Protein AF-A0A7S1ZLD9-F1 (afdb_monomer_lite)

Structure (mmCIF, N/CA/C/O backbone):
data_AF-A0A7S1ZLD9-F1
#
_entry.id   AF-A0A7S1ZLD9-F1
#
loop_
_atom_site.group_PDB
_atom_site.id
_atom_site.type_symbol
_atom_site.label_atom_id
_atom_site.label_alt_id
_atom_site.label_comp_id
_atom_site.label_asym_id
_atom_site.label_entity_id
_atom_site.label_seq_id
_atom_site.pdbx_PDB_ins_code
_atom_site.Cartn_x
_atom_site.Cartn_y
_atom_site.Cartn_z
_atom_site.occupancy
_atom_site.B_iso_or_equiv
_atom_site.auth_seq_id
_atom_site.auth_comp_id
_atom_site.auth_asym_id
_atom_site.auth_atom_id
_atom_site.pdbx_PDB_model_num
ATOM 1 N N . GLY A 1 1 ? 20.139 3.415 -28.359 1.00 69.44 1 GLY A N 1
ATOM 2 C CA . GLY A 1 1 ? 19.027 4.381 -28.412 1.00 69.44 1 GLY A CA 1
ATOM 3 C C . GLY A 1 1 ? 17.983 3.864 -29.371 1.00 69.44 1 GLY A C 1
ATOM 4 O O . GLY A 1 1 ? 18.320 3.032 -30.201 1.00 69.44 1 GLY A O 1
ATOM 5 N N . ILE A 1 2 ? 16.746 4.320 -29.237 1.00 80.06 2 ILE A N 1
ATOM 6 C CA . ILE A 1 2 ? 15.635 4.000 -30.135 1.00 80.06 2 ILE A CA 1
ATOM 7 C C . ILE A 1 2 ? 15.447 5.205 -31.055 1.00 80.06 2 ILE A C 1
ATOM 9 O O . ILE A 1 2 ? 15.332 6.325 -30.559 1.00 80.06 2 ILE A O 1
ATOM 13 N N . LEU A 1 3 ? 15.456 4.990 -32.370 1.00 84.00 3 LEU A N 1
ATOM 14 C CA . LEU A 1 3 ? 15.095 6.021 -33.337 1.00 84.00 3 LEU A CA 1
ATOM 15 C C . LEU A 1 3 ? 13.601 5.904 -33.635 1.00 84.00 3 LEU A C 1
ATOM 17 O O . LEU A 1 3 ? 13.134 4.854 -34.066 1.00 84.00 3 LEU A O 1
ATOM 21 N N . LEU A 1 4 ? 12.869 6.978 -33.371 1.00 83.81 4 LEU A N 1
ATOM 22 C CA . LEU A 1 4 ? 11.490 7.150 -33.796 1.00 83.81 4 LEU A CA 1
ATOM 23 C C . LEU A 1 4 ? 11.535 7.883 -35.137 1.00 83.81 4 LEU A C 1
ATOM 25 O O . LEU A 1 4 ? 11.648 9.109 -35.164 1.00 83.81 4 LEU A O 1
ATOM 29 N N . GLU A 1 5 ? 11.558 7.118 -36.226 1.00 87.50 5 GLU A N 1
ATOM 30 C CA . GLU A 1 5 ? 11.603 7.646 -37.595 1.00 87.50 5 GLU A CA 1
ATOM 31 C C . GLU A 1 5 ? 10.365 8.509 -37.874 1.00 87.50 5 GLU A C 1
ATOM 33 O O . GLU A 1 5 ? 9.268 8.185 -37.419 1.00 87.50 5 GLU A O 1
ATOM 38 N N . ASP A 1 6 ? 10.567 9.640 -38.553 1.00 87.81 6 ASP A N 1
ATOM 39 C CA . ASP A 1 6 ? 9.545 10.642 -38.902 1.00 87.81 6 ASP A CA 1
ATOM 40 C C . ASP A 1 6 ? 8.800 11.301 -37.722 1.00 87.81 6 ASP A C 1
ATOM 42 O O . ASP A 1 6 ? 7.950 12.165 -37.937 1.00 87.81 6 ASP A O 1
ATOM 46 N N . ALA A 1 7 ? 9.139 10.959 -36.474 1.00 82.62 7 ALA A N 1
ATOM 47 C CA . ALA A 1 7 ? 8.515 11.555 -35.298 1.00 82.62 7 ALA A CA 1
ATOM 48 C C . ALA A 1 7 ? 8.878 13.042 -35.163 1.00 82.62 7 ALA A C 1
ATOM 50 O O . ALA A 1 7 ? 10.057 13.418 -35.183 1.00 82.62 7 ALA A O 1
ATOM 51 N N . ILE A 1 8 ? 7.869 13.885 -34.954 1.00 82.88 8 ILE A N 1
ATOM 52 C CA . ILE A 1 8 ? 8.026 15.316 -34.685 1.00 82.88 8 ILE A CA 1
ATOM 53 C C . ILE A 1 8 ? 7.937 15.604 -33.179 1.00 82.88 8 ILE A C 1
ATOM 55 O O . ILE A 1 8 ? 7.359 14.819 -32.426 1.00 82.88 8 ILE A O 1
ATOM 59 N N . PRO A 1 9 ? 8.495 16.729 -32.689 1.00 75.25 9 PRO A N 1
ATOM 60 C CA . PRO A 1 9 ? 8.455 17.060 -31.262 1.00 75.25 9 PRO A CA 1
ATOM 61 C C . PRO A 1 9 ? 7.042 17.059 -30.658 1.00 75.25 9 PRO A C 1
ATOM 63 O O . PRO A 1 9 ? 6.876 16.665 -29.503 1.00 75.25 9 PRO A O 1
ATOM 66 N N . ASP A 1 10 ? 6.033 17.430 -31.449 1.00 78.94 10 ASP A N 1
ATOM 67 C CA . ASP A 1 10 ? 4.627 17.437 -31.035 1.00 78.94 10 ASP A CA 1
ATOM 68 C C . ASP A 1 10 ? 4.058 16.026 -30.805 1.00 78.94 10 ASP A C 1
ATOM 70 O O . ASP A 1 10 ? 3.201 15.863 -29.936 1.00 78.94 10 ASP A O 1
ATOM 74 N N . ASP A 1 11 ? 4.576 14.992 -31.481 1.00 74.25 11 ASP A N 1
ATOM 75 C CA . ASP A 1 11 ? 4.131 13.596 -31.307 1.00 74.25 11 ASP A CA 1
ATOM 76 C C . ASP A 1 11 ? 4.446 13.062 -29.907 1.00 74.25 11 ASP A C 1
ATOM 78 O O . ASP A 1 11 ? 3.778 12.163 -29.395 1.00 74.25 11 ASP A O 1
ATOM 82 N N . ILE A 1 12 ? 5.466 13.633 -29.262 1.00 67.88 12 ILE A N 1
ATOM 83 C CA . ILE A 1 12 ? 5.859 13.286 -27.895 1.00 67.88 12 ILE A CA 1
ATOM 84 C C . ILE A 1 12 ? 5.197 14.228 -26.877 1.00 67.88 12 ILE A C 1
ATOM 86 O O . ILE A 1 12 ? 5.364 14.043 -25.674 1.00 67.88 12 ILE A O 1
ATOM 90 N N . GLY A 1 13 ? 4.424 15.227 -27.312 1.00 64.94 13 GLY A N 1
ATOM 91 C CA . GLY A 1 13 ? 3.723 16.189 -26.456 1.00 64.94 13 GLY A CA 1
ATOM 92 C C . GLY A 1 13 ? 4.615 16.878 -25.410 1.00 64.94 13 GLY A C 1
ATOM 93 O O . GLY A 1 13 ? 5.820 17.058 -25.581 1.00 64.94 13 GLY A O 1
ATOM 94 N N . SER A 1 14 ? 4.045 17.208 -24.244 1.00 54.78 14 SER A N 1
ATOM 95 C CA . SER A 1 14 ? 4.803 17.736 -23.091 1.00 54.78 14 SER A CA 1
ATOM 96 C C . SER A 1 14 ? 5.729 16.697 -22.435 1.00 54.78 14 SER A C 1
ATOM 98 O O . SER A 1 14 ? 6.363 16.976 -21.418 1.00 54.78 14 SER A O 1
ATOM 100 N N . THR A 1 15 ? 5.813 15.483 -22.986 1.00 52.41 15 THR A N 1
ATOM 101 C CA . THR A 1 15 ? 6.630 14.369 -22.481 1.00 52.41 15 THR A CA 1
ATOM 102 C C . THR A 1 15 ? 8.108 14.493 -22.857 1.00 52.41 15 THR A C 1
ATOM 104 O O . THR A 1 15 ? 8.896 13.596 -22.562 1.00 52.41 15 THR A O 1
ATOM 107 N N . LEU A 1 16 ? 8.534 15.660 -23.360 1.00 50.25 16 LEU A N 1
ATOM 108 C CA . LEU A 1 16 ? 9.936 16.090 -23.502 1.00 50.25 16 LEU A CA 1
ATOM 109 C C . LEU A 1 16 ? 10.732 16.121 -22.170 1.00 50.25 16 LEU A C 1
ATOM 111 O O . LEU A 1 16 ? 11.873 16.572 -22.108 1.00 50.25 16 LEU A O 1
ATOM 115 N N . HIS A 1 17 ? 10.149 15.612 -21.084 1.00 51.66 17 HIS A N 1
ATOM 116 C CA . HIS A 1 17 ? 10.834 15.203 -19.860 1.00 51.66 17 HIS A CA 1
ATOM 117 C C . HIS A 1 17 ? 11.486 13.813 -19.944 1.00 51.66 17 HIS A C 1
ATOM 119 O O . HIS A 1 17 ? 12.176 13.413 -19.001 1.00 51.66 17 HIS A O 1
ATOM 125 N N . LEU A 1 18 ? 11.307 13.081 -21.047 1.00 55.88 18 LEU A N 1
ATOM 126 C CA . LEU A 1 18 ? 12.083 11.892 -21.386 1.00 55.88 18 LEU A CA 1
ATOM 127 C C . LEU A 1 18 ? 13.549 12.305 -21.611 1.00 55.88 18 LEU A C 1
ATOM 129 O O . LEU A 1 18 ? 13.992 12.555 -22.730 1.00 55.88 18 LEU A O 1
ATOM 133 N N . ARG A 1 19 ? 14.301 12.430 -20.510 1.00 61.34 19 ARG A N 1
ATOM 134 C CA . ARG A 1 19 ? 15.723 12.803 -20.492 1.00 61.34 19 ARG A CA 1
ATOM 135 C C . ARG A 1 19 ? 16.492 11.926 -21.483 1.00 61.34 19 ARG A C 1
ATOM 137 O O . ARG A 1 19 ? 16.648 10.730 -21.252 1.00 61.34 19 ARG A O 1
ATOM 144 N N . GLY A 1 20 ? 16.942 12.534 -22.579 1.00 65.94 20 GLY A N 1
ATOM 145 C CA . GLY A 1 20 ? 17.669 11.876 -23.663 1.00 65.94 20 GLY A CA 1
ATOM 146 C C . GLY A 1 20 ? 16.928 11.669 -24.978 1.00 65.94 20 GLY A C 1
ATOM 147 O O . GLY A 1 20 ? 17.460 10.965 -25.829 1.00 65.94 20 GLY A O 1
ATOM 148 N N . ALA A 1 21 ? 15.762 12.289 -25.177 1.00 78.88 21 ALA A N 1
ATOM 149 C CA . ALA A 1 21 ? 15.210 12.519 -26.512 1.00 78.88 21 ALA A CA 1
ATOM 150 C C . ALA A 1 21 ? 15.946 13.676 -27.210 1.00 78.88 21 ALA A C 1
ATOM 152 O O . ALA A 1 21 ? 16.010 14.780 -26.670 1.00 78.88 21 ALA A O 1
ATOM 153 N N . THR A 1 22 ? 16.458 13.430 -28.414 1.00 82.50 22 THR A N 1
ATOM 154 C CA . THR A 1 22 ? 17.069 14.439 -29.284 1.00 82.50 22 THR A CA 1
ATOM 155 C C . THR A 1 22 ? 16.355 14.419 -30.627 1.00 82.50 22 THR A C 1
ATOM 157 O O . THR A 1 22 ? 16.331 13.390 -31.301 1.00 82.50 22 THR A O 1
ATOM 160 N N . TYR A 1 23 ? 15.781 15.554 -31.022 1.00 85.50 23 TYR A N 1
ATOM 161 C CA . TYR A 1 23 ? 15.224 15.716 -32.361 1.00 85.50 23 TYR A CA 1
ATOM 162 C C . TYR A 1 23 ? 16.353 15.839 -33.389 1.00 85.50 23 TYR A C 1
ATOM 164 O O . TYR A 1 23 ? 17.288 16.618 -33.197 1.00 85.50 23 TYR A O 1
ATOM 172 N N . ILE A 1 24 ? 16.262 15.055 -34.460 1.00 86.06 24 ILE A N 1
ATOM 173 C CA . ILE A 1 24 ? 17.172 15.067 -35.601 1.00 86.06 24 ILE A CA 1
ATOM 174 C C . ILE A 1 24 ? 16.351 15.488 -36.818 1.00 86.06 24 ILE A C 1
ATOM 176 O O . ILE A 1 24 ? 15.460 14.768 -37.272 1.00 86.06 24 ILE A O 1
ATOM 180 N N . GLU A 1 25 ? 16.652 16.676 -37.333 1.00 85.38 25 GLU A N 1
ATOM 181 C CA . GLU A 1 25 ? 15.931 17.276 -38.453 1.00 85.38 25 GLU A CA 1
ATOM 182 C C . GLU A 1 25 ? 15.919 16.341 -39.675 1.00 85.38 25 GLU A C 1
ATOM 184 O O . GLU A 1 25 ? 16.958 15.807 -40.065 1.00 85.38 25 GLU A O 1
ATOM 189 N N . ASN A 1 26 ? 14.738 16.147 -40.271 1.00 84.75 26 ASN A N 1
ATOM 190 C CA . ASN A 1 26 ? 14.490 15.265 -41.423 1.00 84.75 26 ASN A CA 1
ATOM 191 C C . ASN A 1 26 ? 14.760 13.763 -41.193 1.00 84.75 26 ASN A C 1
ATOM 193 O O . ASN A 1 26 ? 14.847 13.013 -42.162 1.00 84.75 26 ASN A O 1
ATOM 197 N N . VAL A 1 27 ? 14.904 13.322 -39.938 1.00 88.56 27 VAL A N 1
ATOM 198 C CA . VAL A 1 27 ? 15.081 11.900 -39.585 1.00 88.56 27 VAL A CA 1
ATOM 199 C C . VAL A 1 27 ? 14.054 11.453 -38.544 1.00 88.56 27 VAL A C 1
ATOM 201 O O . VAL A 1 27 ? 13.506 10.361 -38.654 1.00 88.56 27 VAL A O 1
ATOM 204 N N . GLY A 1 28 ? 13.786 12.281 -37.532 1.00 87.44 28 GLY A N 1
ATOM 205 C CA . GLY A 1 28 ? 12.841 11.974 -36.459 1.00 87.44 28 GLY A CA 1
ATOM 206 C C . GLY A 1 28 ? 13.450 12.215 -35.081 1.00 87.44 28 GLY A C 1
ATOM 207 O O . GLY A 1 28 ? 14.283 13.107 -34.903 1.00 87.44 28 GLY A O 1
ATOM 208 N N . ILE A 1 29 ? 13.064 11.425 -34.079 1.00 84.12 29 ILE A N 1
ATOM 209 C CA . ILE A 1 29 ? 13.535 11.612 -32.698 1.00 84.12 29 ILE A CA 1
ATOM 210 C C . ILE A 1 29 ? 14.372 10.424 -32.247 1.00 84.12 29 ILE A C 1
ATOM 212 O O . ILE A 1 29 ? 13.887 9.304 -32.109 1.00 84.12 29 ILE A O 1
ATOM 216 N N . LEU A 1 30 ? 15.646 10.683 -31.952 1.00 83.44 30 LEU A N 1
ATOM 217 C CA . LEU A 1 30 ? 16.521 9.710 -31.318 1.00 83.44 30 LEU A CA 1
ATOM 218 C C . LEU A 1 30 ? 16.342 9.785 -29.807 1.00 83.44 30 LEU A C 1
ATOM 220 O O . LEU A 1 30 ? 16.779 10.732 -29.155 1.00 83.44 30 LEU A O 1
ATOM 224 N N . TYR A 1 31 ? 15.762 8.745 -29.230 1.00 82.50 31 TYR A N 1
ATOM 225 C CA . TYR A 1 31 ? 15.680 8.588 -27.793 1.00 82.50 31 TYR A CA 1
ATOM 226 C C . TYR A 1 31 ? 16.812 7.697 -27.272 1.00 82.50 31 TYR A C 1
ATOM 228 O O . TYR A 1 31 ? 16.842 6.481 -27.471 1.00 82.50 31 TYR A O 1
ATOM 236 N N . SER A 1 32 ? 17.783 8.300 -26.591 1.00 79.88 32 SER A N 1
ATOM 237 C CA . SER A 1 32 ? 18.921 7.592 -26.006 1.00 79.88 32 SER A CA 1
ATOM 238 C C . SER A 1 32 ? 19.336 8.175 -24.646 1.00 79.88 32 SER A C 1
ATOM 240 O O . SER A 1 32 ? 20.291 8.948 -24.548 1.00 79.88 32 SER A O 1
ATOM 242 N N . PRO A 1 33 ? 18.660 7.774 -23.557 1.00 68.31 33 PRO A N 1
ATOM 243 C CA . PRO A 1 33 ? 18.993 8.177 -22.189 1.00 68.31 33 PRO A CA 1
ATOM 244 C C . PRO A 1 33 ? 20.416 7.842 -21.785 1.00 68.31 33 PRO A C 1
ATOM 246 O O . PRO A 1 33 ? 21.058 8.654 -21.129 1.00 68.31 33 PRO A O 1
ATOM 249 N N . ALA A 1 34 ? 20.923 6.680 -22.206 1.00 64.88 34 ALA A N 1
ATOM 250 C CA . ALA A 1 34 ? 22.306 6.293 -21.960 1.00 64.88 34 ALA A CA 1
ATOM 251 C C . ALA A 1 34 ? 23.268 7.348 -22.531 1.00 64.88 34 ALA A C 1
ATOM 253 O O . ALA A 1 34 ? 24.072 7.901 -21.791 1.00 64.88 34 ALA A O 1
ATOM 254 N N . LEU A 1 35 ? 23.104 7.737 -23.804 1.00 67.88 35 LEU A N 1
ATOM 255 C CA . LEU A 1 35 ? 23.927 8.789 -24.414 1.00 67.88 35 LEU A CA 1
ATOM 256 C C . LEU A 1 35 ? 23.751 10.140 -23.715 1.00 67.88 35 LEU A C 1
ATOM 258 O O . LEU A 1 35 ? 24.736 10.830 -23.477 1.00 67.88 35 LEU A O 1
ATOM 262 N N . HIS A 1 36 ? 22.527 10.506 -23.341 1.00 69.50 36 HIS A N 1
ATOM 263 C CA . HIS A 1 36 ? 22.249 11.766 -22.651 1.00 69.50 36 HIS A CA 1
ATOM 264 C C . HIS A 1 36 ? 22.931 11.862 -21.283 1.00 69.50 36 HIS A C 1
ATOM 266 O O . HIS A 1 36 ? 23.576 12.866 -20.976 1.00 69.50 36 HIS A O 1
ATOM 272 N N . PHE A 1 37 ? 22.837 10.812 -20.466 1.00 61.41 37 PHE A N 1
ATOM 273 C CA . PHE A 1 37 ? 23.492 10.778 -19.161 1.00 61.41 37 PHE A CA 1
ATOM 274 C C . PHE A 1 37 ? 25.018 10.639 -19.282 1.00 61.41 37 PHE A C 1
ATOM 276 O O . PHE A 1 37 ? 25.741 11.229 -18.475 1.00 61.41 37 PHE A O 1
ATOM 283 N N . THR A 1 38 ? 25.525 9.946 -20.307 1.00 64.31 38 THR A N 1
ATOM 284 C CA . THR A 1 38 ? 26.967 9.851 -20.592 1.00 64.31 38 THR A CA 1
ATOM 285 C C . THR A 1 38 ? 27.547 11.180 -21.091 1.00 64.31 38 THR A C 1
ATOM 287 O O . THR A 1 38 ? 28.605 11.599 -20.623 1.00 64.31 38 THR A O 1
ATOM 290 N N . GLN A 1 39 ? 26.846 11.913 -21.959 1.00 66.38 39 GLN A N 1
ATOM 291 C CA . GLN A 1 39 ? 27.273 13.238 -22.431 1.00 66.38 39 GLN A CA 1
ATOM 292 C C . GLN A 1 39 ? 27.231 14.292 -21.316 1.00 66.38 39 GLN A C 1
ATOM 294 O O . GLN A 1 39 ? 28.171 15.077 -21.185 1.00 66.38 39 GLN A O 1
ATOM 299 N N . GLN A 1 40 ? 26.209 14.275 -20.450 1.00 59.50 40 GLN A N 1
ATOM 300 C CA . GLN A 1 40 ? 26.189 15.126 -19.253 1.00 59.50 40 GLN A CA 1
ATOM 301 C C . GLN A 1 40 ? 27.341 14.803 -18.292 1.00 59.50 40 GLN A C 1
ATOM 303 O O . GLN A 1 40 ? 27.921 15.718 -17.709 1.00 59.50 40 GLN A O 1
ATOM 308 N N . ARG A 1 41 ? 27.720 13.523 -18.142 1.00 53.19 41 ARG A N 1
ATOM 309 C CA . ARG A 1 41 ? 28.928 13.131 -17.393 1.00 53.19 41 ARG A CA 1
ATOM 310 C C . ARG A 1 41 ? 30.191 13.738 -18.004 1.00 53.19 41 ARG A C 1
ATOM 312 O O . ARG A 1 41 ? 31.003 14.286 -17.266 1.00 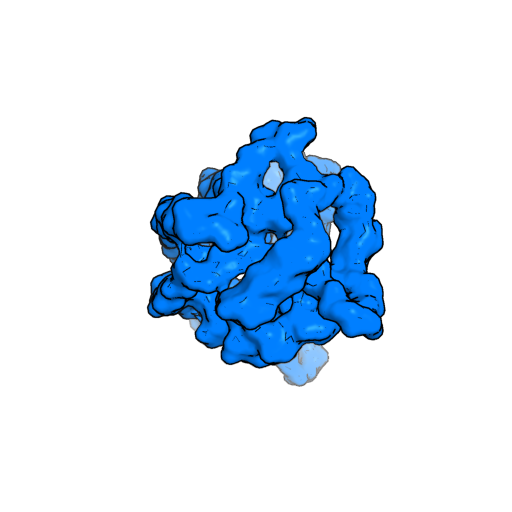53.19 41 ARG A O 1
ATOM 319 N N . GLN A 1 42 ? 30.353 13.676 -19.325 1.00 56.69 42 GLN A N 1
ATOM 320 C CA . GLN A 1 42 ? 31.527 14.230 -20.009 1.00 56.69 42 GLN A CA 1
ATOM 321 C C . GLN A 1 42 ? 31.602 15.761 -19.898 1.00 56.69 42 GLN A C 1
ATOM 323 O O . GLN A 1 42 ? 32.679 16.295 -19.641 1.00 56.69 42 GLN A O 1
ATOM 328 N N . GLN A 1 43 ? 30.471 16.468 -20.001 1.00 56.75 43 GLN A N 1
ATOM 329 C CA . GLN A 1 43 ? 30.418 17.922 -19.800 1.00 56.75 43 GLN A CA 1
ATOM 330 C C . GLN A 1 43 ? 30.703 18.323 -18.343 1.00 56.75 43 GLN A C 1
ATOM 332 O O . GLN A 1 43 ? 31.453 19.268 -18.108 1.00 56.75 43 GLN A O 1
ATOM 337 N N . ASN A 1 44 ? 30.186 17.573 -17.364 1.00 49.81 44 ASN A N 1
ATOM 338 C CA . ASN A 1 44 ? 30.438 17.837 -15.943 1.00 49.81 44 ASN A CA 1
ATOM 339 C C . ASN A 1 44 ? 31.862 17.461 -15.496 1.00 49.81 44 ASN A C 1
ATOM 341 O O . ASN A 1 44 ? 32.364 18.037 -14.532 1.00 49.81 44 ASN A O 1
ATOM 345 N N . ASN A 1 45 ? 32.552 16.560 -16.204 1.00 48.09 45 ASN A N 1
ATOM 346 C CA . ASN A 1 45 ? 33.934 16.172 -15.898 1.00 48.09 45 ASN A CA 1
ATOM 347 C C . ASN A 1 45 ? 34.965 17.292 -16.147 1.00 48.09 45 ASN A C 1
ATOM 349 O O . ASN A 1 45 ? 36.045 17.247 -15.559 1.00 48.09 45 ASN A O 1
ATOM 353 N N . ASN A 1 46 ? 34.635 18.327 -16.932 1.00 50.97 46 ASN A N 1
ATOM 354 C CA . ASN A 1 46 ? 35.489 19.514 -17.096 1.00 50.97 46 ASN A CA 1
ATOM 355 C C . ASN A 1 46 ? 35.425 20.490 -15.902 1.00 50.97 46 ASN A C 1
ATOM 357 O O . ASN A 1 46 ? 36.241 21.407 -15.806 1.00 50.97 46 ASN A O 1
ATOM 361 N N . THR A 1 47 ? 34.525 20.260 -14.942 1.00 44.88 47 THR A N 1
ATOM 362 C CA . THR A 1 47 ? 34.407 21.011 -13.683 1.00 44.88 47 THR A CA 1
ATOM 363 C C . THR A 1 47 ? 34.433 20.041 -12.500 1.00 44.88 47 THR A C 1
ATOM 365 O O . THR A 1 47 ? 33.400 19.657 -11.977 1.00 44.88 47 THR A O 1
ATOM 368 N N . ARG A 1 48 ? 35.647 19.616 -12.118 1.00 39.72 48 ARG A N 1
ATOM 369 C CA . ARG A 1 48 ? 36.051 18.935 -10.863 1.00 39.72 48 ARG A CA 1
ATOM 370 C C . ARG A 1 48 ? 34.981 18.140 -10.078 1.00 39.72 48 ARG A C 1
ATOM 372 O O . ARG A 1 48 ? 34.150 18.703 -9.377 1.00 39.72 48 ARG A O 1
ATOM 379 N N . THR A 1 49 ? 35.216 16.822 -10.014 1.00 45.03 49 THR A N 1
ATOM 380 C CA . THR A 1 49 ? 34.983 15.924 -8.859 1.00 45.03 49 THR A CA 1
ATOM 381 C C . THR A 1 49 ? 33.638 16.056 -8.137 1.00 45.03 49 THR A C 1
ATOM 383 O O . THR A 1 49 ? 33.554 16.755 -7.133 1.00 45.03 49 THR A O 1
ATOM 386 N N . THR A 1 50 ? 32.620 15.304 -8.572 1.00 39.34 50 THR A N 1
ATOM 387 C CA . THR A 1 50 ? 31.719 14.494 -7.714 1.00 39.34 50 THR A CA 1
ATOM 388 C C . THR A 1 50 ? 30.594 13.835 -8.532 1.00 39.34 50 THR A C 1
ATOM 390 O O . THR A 1 50 ? 29.977 14.449 -9.392 1.00 39.34 50 THR A O 1
ATOM 393 N N . SER A 1 51 ? 30.262 12.590 -8.170 1.00 41.81 51 SER A N 1
ATOM 394 C CA . SER A 1 51 ? 28.963 11.938 -8.405 1.00 41.81 51 SER A CA 1
ATOM 395 C C . SER A 1 51 ? 28.648 11.400 -9.821 1.00 41.81 51 SER A C 1
ATOM 397 O O . SER A 1 51 ? 27.683 11.791 -10.481 1.00 41.81 51 SER A O 1
ATOM 399 N N . THR A 1 52 ? 29.290 10.286 -10.175 1.00 42.12 52 THR A N 1
ATOM 400 C CA . THR A 1 52 ? 28.662 9.219 -10.986 1.00 42.12 52 THR A CA 1
ATOM 401 C C . THR A 1 52 ? 27.446 8.566 -10.291 1.00 42.12 52 THR A C 1
ATOM 403 O O . THR A 1 52 ? 26.722 7.805 -10.933 1.00 42.12 52 THR A O 1
ATOM 406 N N . ASN A 1 53 ? 27.190 8.917 -9.021 1.00 45.97 53 ASN A N 1
ATOM 407 C CA . ASN A 1 53 ? 26.150 8.377 -8.139 1.00 45.97 53 ASN A CA 1
ATOM 408 C C . ASN A 1 53 ? 24.751 9.006 -8.286 1.00 45.97 53 ASN A C 1
ATOM 410 O O . ASN A 1 53 ? 23.809 8.460 -7.729 1.00 45.97 53 ASN A O 1
ATOM 414 N N . SER A 1 54 ? 24.555 10.113 -9.014 1.00 59.59 54 SER A N 1
ATOM 415 C CA . SER A 1 54 ? 23.254 10.817 -9.008 1.00 59.59 54 SER A CA 1
ATOM 416 C C . SER A 1 54 ? 22.224 10.237 -9.992 1.00 59.59 54 SER A C 1
ATOM 418 O O . SER A 1 54 ? 21.097 9.945 -9.593 1.00 59.59 54 SER A O 1
ATOM 420 N N . ALA A 1 55 ? 22.585 9.988 -11.257 1.00 61.94 55 ALA A N 1
ATOM 421 C CA . ALA A 1 55 ? 21.605 9.609 -12.288 1.00 61.94 55 ALA A CA 1
ATOM 422 C C . ALA A 1 55 ? 21.069 8.169 -12.144 1.00 61.94 55 ALA A C 1
ATOM 424 O O . ALA A 1 55 ? 19.876 7.929 -12.334 1.00 61.94 55 ALA A O 1
ATOM 425 N N . SER A 1 56 ? 21.925 7.216 -11.755 1.00 75.25 56 SER A N 1
ATOM 426 C CA . SER A 1 56 ? 21.537 5.812 -11.555 1.00 75.25 56 SER A CA 1
ATOM 427 C C . SER A 1 56 ? 20.921 5.533 -10.183 1.00 75.25 56 SER A C 1
ATOM 429 O O . SER A 1 56 ? 20.277 4.497 -10.021 1.00 75.25 56 SER A O 1
ATOM 431 N N . SER A 1 57 ? 21.059 6.453 -9.216 1.00 82.06 57 SER A N 1
ATOM 432 C CA . SER A 1 57 ? 20.574 6.267 -7.838 1.00 82.06 57 SER A CA 1
ATOM 433 C C . SER A 1 57 ? 19.107 5.857 -7.786 1.00 82.06 57 SER A C 1
ATOM 435 O O . SER A 1 57 ? 18.768 4.883 -7.125 1.00 82.06 57 SER A O 1
ATOM 437 N N . SER A 1 58 ? 18.242 6.547 -8.535 1.00 86.56 58 SER A N 1
ATOM 438 C CA . SER A 1 58 ? 16.806 6.254 -8.543 1.00 86.56 58 SER A CA 1
ATOM 439 C C . SER A 1 58 ? 16.476 4.890 -9.155 1.00 86.56 58 SER A C 1
ATOM 441 O O . SER A 1 58 ? 15.528 4.247 -8.716 1.00 86.56 58 SER A O 1
ATOM 443 N N . TYR A 1 59 ? 17.262 4.422 -10.129 1.00 91.69 59 TYR A N 1
ATOM 444 C CA . TYR A 1 59 ? 17.051 3.111 -10.741 1.00 91.69 59 TYR A CA 1
ATOM 445 C C . TYR A 1 59 ? 17.549 1.988 -9.834 1.00 91.69 59 TYR A C 1
ATOM 447 O O . TYR A 1 59 ? 16.823 1.029 -9.603 1.00 91.69 59 TYR A O 1
ATOM 455 N N . ARG A 1 60 ? 18.736 2.157 -9.236 1.00 92.69 60 ARG A N 1
ATOM 456 C CA . ARG A 1 60 ? 19.254 1.244 -8.207 1.00 92.69 60 ARG A CA 1
ATOM 457 C C . ARG A 1 60 ? 18.330 1.181 -6.995 1.00 92.69 60 ARG A C 1
ATOM 459 O O . ARG A 1 60 ? 18.118 0.108 -6.456 1.00 92.69 60 ARG A O 1
ATOM 466 N N . TRP A 1 61 ? 17.736 2.307 -6.600 1.00 92.81 61 TRP A N 1
ATOM 467 C CA . TRP A 1 61 ? 16.750 2.346 -5.524 1.00 92.81 61 TRP A CA 1
ATOM 468 C C . TRP A 1 61 ? 15.565 1.427 -5.815 1.00 92.81 61 TRP A C 1
ATOM 470 O O . TRP A 1 61 ? 15.251 0.563 -5.006 1.00 92.81 61 TRP A O 1
ATOM 480 N N . TYR A 1 62 ? 14.922 1.586 -6.975 1.00 95.62 62 TYR A N 1
ATOM 481 C CA . TYR A 1 62 ? 13.775 0.751 -7.328 1.00 95.62 62 TYR A CA 1
ATOM 482 C C . TYR A 1 62 ? 14.155 -0.715 -7.541 1.00 95.62 62 TYR A C 1
ATOM 484 O O . TYR A 1 62 ? 13.408 -1.584 -7.109 1.00 95.62 62 TYR A O 1
ATOM 492 N N . GLN A 1 63 ? 15.329 -0.993 -8.109 1.00 96.81 63 GLN A N 1
ATOM 493 C CA . GLN A 1 63 ? 15.865 -2.350 -8.216 1.00 96.81 63 GLN A CA 1
ATOM 494 C C . GLN A 1 63 ? 16.028 -3.007 -6.832 1.00 96.81 63 GLN A C 1
ATOM 496 O O . GLN A 1 63 ? 15.505 -4.100 -6.608 1.00 96.81 63 GLN A O 1
ATOM 501 N N . SER A 1 64 ? 16.637 -2.310 -5.867 1.00 97.12 64 SER A N 1
ATOM 502 C CA . SER A 1 64 ? 16.756 -2.785 -4.482 1.00 97.12 64 SER A CA 1
ATOM 503 C C . SER A 1 64 ? 15.398 -2.970 -3.802 1.00 97.12 64 SER A C 1
ATOM 505 O O . SER A 1 64 ? 15.188 -3.975 -3.130 1.00 97.12 64 SER A O 1
ATOM 507 N N . ILE A 1 65 ? 14.459 -2.038 -3.996 1.00 97.06 65 ILE A N 1
ATOM 508 C CA . ILE A 1 65 ? 13.093 -2.147 -3.463 1.00 97.06 65 ILE A CA 1
ATOM 509 C C . ILE A 1 65 ? 12.397 -3.398 -4.009 1.00 97.06 65 ILE A C 1
ATOM 511 O O . ILE A 1 65 ? 11.860 -4.185 -3.236 1.00 97.06 65 ILE A O 1
ATOM 515 N N . LEU A 1 66 ? 12.437 -3.627 -5.325 1.00 98.25 66 LEU A N 1
ATOM 516 C CA . LEU A 1 66 ? 11.831 -4.806 -5.950 1.00 98.25 66 LEU A CA 1
ATOM 517 C C . LEU A 1 66 ? 12.442 -6.102 -5.401 1.00 98.25 66 LEU A C 1
ATOM 519 O O . LEU A 1 66 ? 11.701 -7.003 -5.003 1.00 98.25 66 LEU A O 1
ATOM 523 N N . SER A 1 67 ? 13.775 -6.169 -5.342 1.00 98.25 67 SER A N 1
ATOM 524 C CA . SER A 1 67 ? 14.520 -7.330 -4.843 1.00 98.25 67 SER A CA 1
ATOM 525 C C . SER A 1 67 ? 14.186 -7.645 -3.381 1.00 98.25 67 SER A C 1
ATOM 527 O O . SER A 1 67 ? 13.778 -8.766 -3.061 1.00 98.25 67 SER A O 1
ATOM 529 N N . ASN A 1 68 ? 14.255 -6.646 -2.498 1.00 97.94 68 ASN A N 1
ATOM 530 C CA . ASN A 1 68 ? 13.963 -6.821 -1.075 1.00 97.94 68 ASN A CA 1
ATOM 531 C C . ASN A 1 68 ? 12.492 -7.194 -0.843 1.00 97.94 68 ASN A C 1
ATOM 533 O O . ASN A 1 68 ? 12.195 -8.113 -0.076 1.00 97.94 68 ASN A O 1
ATOM 537 N N . THR A 1 69 ? 11.563 -6.552 -1.557 1.00 98.00 69 THR A N 1
ATOM 538 C CA . THR A 1 69 ? 10.129 -6.834 -1.430 1.00 98.00 69 THR A CA 1
ATOM 539 C C . THR A 1 69 ? 9.789 -8.266 -1.865 1.00 98.00 69 THR A C 1
ATOM 541 O O . THR A 1 69 ? 8.986 -8.911 -1.190 1.00 98.00 69 THR A O 1
ATOM 544 N N . ILE A 1 70 ? 10.424 -8.823 -2.907 1.00 97.94 70 ILE A N 1
ATOM 545 C CA . ILE A 1 70 ? 10.255 -10.243 -3.302 1.00 97.94 70 ILE A CA 1
ATOM 546 C C . ILE A 1 70 ? 10.618 -11.187 -2.139 1.00 97.94 70 ILE A C 1
ATOM 548 O O . ILE A 1 70 ? 9.870 -12.119 -1.813 1.00 97.94 70 ILE A O 1
ATOM 552 N N . GLN A 1 71 ? 11.741 -10.914 -1.468 1.00 97.31 71 GLN A N 1
ATOM 553 C CA . GLN A 1 71 ? 12.265 -11.748 -0.377 1.00 97.31 71 GLN A CA 1
ATOM 554 C C . GLN A 1 71 ? 11.570 -11.515 0.973 1.00 97.31 71 GLN A C 1
ATOM 556 O O . GLN A 1 71 ? 11.727 -12.308 1.901 1.00 97.31 71 GLN A O 1
ATOM 561 N N . SER A 1 72 ? 10.775 -10.453 1.092 1.00 97.50 72 SER A N 1
ATOM 562 C CA . SER A 1 72 ? 10.081 -10.103 2.331 1.00 97.50 72 SER A CA 1
ATOM 563 C C . SER A 1 72 ? 9.084 -11.176 2.798 1.00 97.50 72 SER A C 1
ATOM 565 O O . SER A 1 72 ? 8.480 -11.914 2.007 1.00 97.50 72 SER A O 1
ATOM 567 N N . THR A 1 73 ? 8.854 -11.224 4.113 1.00 97.06 73 THR A N 1
ATOM 568 C CA . THR A 1 73 ? 7.727 -11.965 4.699 1.00 97.06 73 THR A CA 1
ATOM 569 C C . THR A 1 73 ? 6.456 -11.117 4.592 1.00 97.06 73 THR A C 1
ATOM 571 O O . THR A 1 73 ? 6.479 -9.955 5.002 1.00 97.06 73 THR A O 1
ATOM 574 N N . PRO A 1 74 ? 5.335 -11.654 4.074 1.00 97.62 74 PRO A N 1
ATOM 575 C CA . PRO A 1 74 ? 4.135 -10.856 3.890 1.00 97.62 74 PRO A CA 1
ATOM 576 C C . PRO A 1 74 ? 3.424 -10.560 5.216 1.00 97.62 74 PRO A C 1
ATOM 578 O O . PRO A 1 74 ? 3.208 -11.447 6.044 1.00 97.62 74 PRO A O 1
ATOM 581 N N . ILE A 1 75 ? 2.964 -9.319 5.379 1.00 97.44 75 ILE A N 1
ATOM 582 C CA . ILE A 1 75 ? 2.091 -8.912 6.486 1.00 97.44 75 ILE A CA 1
ATOM 583 C C . ILE A 1 75 ? 0.638 -9.022 6.031 1.00 97.44 75 ILE A C 1
ATOM 585 O O . ILE A 1 75 ? 0.131 -8.196 5.270 1.00 97.44 75 ILE A O 1
ATOM 589 N N . LEU A 1 76 ? -0.045 -10.041 6.550 1.00 97.25 76 LEU A N 1
ATOM 590 C CA . LEU A 1 76 ? -1.445 -10.349 6.232 1.00 97.25 76 LEU A CA 1
ATOM 591 C C . LEU A 1 76 ? -2.434 -9.945 7.337 1.00 97.25 76 LEU A C 1
ATOM 593 O O . LEU A 1 76 ? -3.583 -10.377 7.345 1.00 97.25 76 LEU A O 1
ATOM 597 N N . HIS A 1 77 ? -1.967 -9.156 8.305 1.00 95.38 77 HIS A N 1
ATOM 598 C CA . HIS A 1 77 ? -2.753 -8.691 9.450 1.00 95.38 77 HIS A CA 1
ATOM 599 C C . HIS A 1 77 ? -2.843 -7.158 9.539 1.00 95.38 77 HIS A C 1
ATOM 601 O O . HIS A 1 77 ? -3.252 -6.628 10.565 1.00 95.38 77 HIS A O 1
ATOM 607 N N . CYS A 1 78 ? -2.485 -6.449 8.460 1.00 94.25 78 CYS A N 1
ATOM 608 C CA . CYS A 1 78 ? -2.671 -4.998 8.342 1.00 94.25 78 CYS A CA 1
ATOM 609 C C . CYS A 1 78 ? -4.131 -4.624 8.019 1.00 94.25 78 CYS A C 1
ATOM 611 O O . CYS A 1 78 ? -4.588 -3.564 8.428 1.00 94.25 78 CYS A O 1
ATOM 613 N N . TYR A 1 79 ? -4.859 -5.492 7.299 1.00 96.38 79 TYR A N 1
ATOM 614 C CA . TYR A 1 79 ? -6.284 -5.349 6.944 1.00 96.38 79 TYR A CA 1
ATOM 615 C C . TYR A 1 79 ? -6.688 -4.033 6.258 1.00 96.38 79 TYR A C 1
ATOM 617 O O . TYR A 1 79 ? -7.838 -3.622 6.362 1.00 96.38 79 TYR A O 1
ATOM 625 N N . GLY A 1 80 ? -5.755 -3.345 5.595 1.00 94.62 80 GLY A N 1
ATOM 626 C CA . GLY A 1 80 ? -6.060 -2.061 4.957 1.00 94.62 80 GLY A CA 1
ATOM 627 C C . GLY A 1 80 ? -6.380 -0.955 5.966 1.00 94.62 80 GLY A C 1
ATOM 628 O O . GLY A 1 80 ? -7.014 0.035 5.619 1.00 94.62 80 GLY A O 1
ATOM 629 N N . LEU A 1 81 ? -5.925 -1.078 7.222 1.00 96.12 81 LEU A N 1
ATOM 630 C CA . LEU A 1 81 ? -6.174 -0.073 8.265 1.00 96.12 81 LEU A CA 1
ATOM 631 C C . LEU A 1 81 ? -5.444 1.267 8.033 1.00 96.12 81 LEU A C 1
ATOM 633 O O . LEU A 1 81 ? -5.490 2.136 8.899 1.00 96.12 81 LEU A O 1
ATOM 637 N N . HIS A 1 82 ? -4.805 1.460 6.872 1.00 92.88 82 HIS A N 1
ATOM 638 C CA . HIS A 1 82 ? -4.217 2.734 6.454 1.00 92.88 82 HIS A CA 1
ATOM 639 C C . HIS A 1 82 ? -5.271 3.857 6.484 1.00 92.88 82 HIS A C 1
ATOM 641 O O . HIS A 1 82 ? -5.097 4.830 7.220 1.00 92.88 82 HIS A O 1
ATOM 647 N N . GLU A 1 83 ? -6.426 3.647 5.843 1.00 93.19 83 GLU A N 1
ATOM 648 C CA . GLU A 1 83 ? -7.455 4.701 5.741 1.00 93.19 83 GLU A CA 1
ATOM 649 C C . GLU A 1 83 ? -8.222 4.896 7.043 1.00 93.19 83 GLU A C 1
ATOM 651 O O . GLU A 1 83 ? -8.709 5.982 7.352 1.00 93.19 83 GLU A O 1
ATOM 656 N N . TRP A 1 84 ? -8.250 3.858 7.872 1.00 96.31 84 TRP A N 1
ATOM 657 C CA . TRP A 1 84 ? -8.781 3.916 9.227 1.00 96.31 84 TRP A CA 1
ATOM 658 C C . TRP A 1 84 ? -7.890 4.759 10.139 1.00 96.31 84 TRP A C 1
ATOM 660 O O . TRP A 1 84 ? -8.390 5.579 10.903 1.00 96.31 84 TRP A O 1
ATOM 670 N N . ALA A 1 85 ? -6.570 4.612 10.020 1.00 95.44 85 ALA A N 1
ATOM 671 C CA . ALA A 1 85 ? -5.594 5.428 10.733 1.00 95.44 85 ALA A CA 1
ATOM 672 C C . ALA A 1 85 ? -5.587 6.886 10.253 1.00 95.44 85 ALA A C 1
ATOM 674 O O . ALA A 1 85 ? -5.338 7.797 11.044 1.00 95.44 85 ALA A O 1
ATOM 675 N N . MET A 1 86 ? -5.890 7.128 8.975 1.00 94.19 86 MET A N 1
ATOM 676 C CA . MET A 1 86 ? -6.124 8.478 8.467 1.00 94.19 86 MET A CA 1
ATOM 677 C C . MET A 1 86 ? -7.344 9.119 9.129 1.00 94.19 86 MET A C 1
ATOM 679 O O . MET A 1 86 ? -7.259 10.280 9.489 1.00 94.19 86 MET A O 1
ATOM 683 N N . GLN A 1 87 ? -8.432 8.377 9.364 1.00 94.19 87 GLN A N 1
ATOM 684 C CA . GLN A 1 87 ? -9.664 8.899 9.983 1.00 94.19 87 GLN A CA 1
ATOM 685 C C . GLN A 1 87 ? -9.736 8.768 11.511 1.00 94.19 87 GLN A C 1
ATOM 687 O O . GLN A 1 87 ? -10.747 9.117 12.120 1.00 94.19 87 GLN A O 1
ATOM 692 N N . TYR A 1 88 ? -8.690 8.260 12.156 1.00 95.44 88 TYR A N 1
ATOM 693 C CA . TYR A 1 88 ? -8.674 8.086 13.602 1.00 95.44 88 TYR A CA 1
ATOM 694 C C . TYR A 1 88 ? -8.713 9.438 14.324 1.00 95.44 88 TYR A C 1
ATOM 696 O O . TYR A 1 88 ? -7.844 10.289 14.130 1.00 95.44 88 TYR A O 1
ATOM 704 N N . GLN A 1 89 ? -9.701 9.622 15.197 1.00 94.88 89 GLN A N 1
ATOM 705 C CA . GLN A 1 89 ? -9.874 10.855 15.958 1.00 94.88 89 GLN A CA 1
ATOM 706 C C . GLN A 1 89 ? -10.406 10.531 17.359 1.00 94.88 89 GLN A C 1
ATOM 708 O O . GLN A 1 89 ? -11.625 10.501 17.567 1.00 94.88 89 GLN A O 1
ATOM 713 N N . PRO A 1 90 ? -9.524 10.260 18.339 1.00 94.62 90 PRO A N 1
ATOM 714 C CA . PRO A 1 90 ? -9.953 10.044 19.712 1.00 94.62 90 PRO A CA 1
ATOM 715 C C . PRO A 1 90 ? -10.533 11.341 20.307 1.00 94.62 90 PRO A C 1
ATOM 717 O O . PRO A 1 90 ? -10.293 12.431 19.772 1.00 94.62 90 PRO A O 1
ATOM 720 N N . PRO A 1 91 ? -11.298 11.261 21.411 1.00 93.50 91 PRO A N 1
ATOM 721 C CA . PRO A 1 91 ? -11.859 12.443 22.058 1.00 93.50 91 PRO A CA 1
ATOM 722 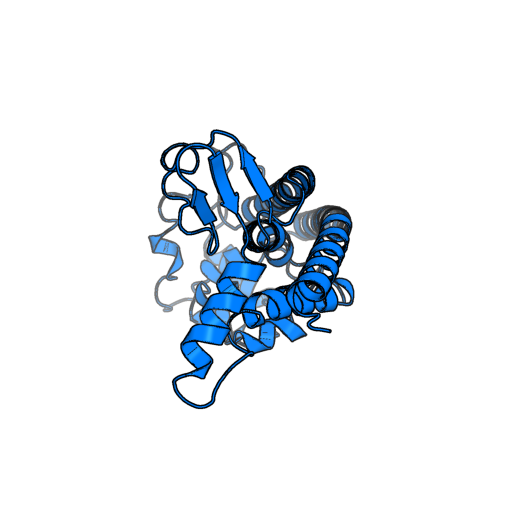C C . PRO A 1 91 ? -10.797 13.521 22.314 1.00 93.50 91 PRO A C 1
ATOM 724 O O . PRO A 1 91 ? -9.710 13.226 22.806 1.00 93.50 91 PRO A O 1
ATOM 727 N N . ASN A 1 92 ? -11.128 14.775 21.994 1.00 90.38 92 ASN A N 1
ATOM 728 C CA . ASN A 1 92 ? -10.254 15.954 22.112 1.00 90.38 92 ASN A CA 1
ATOM 729 C C . ASN A 1 92 ? -9.048 16.005 21.152 1.00 90.38 92 ASN A C 1
ATOM 731 O O . ASN A 1 92 ? -8.240 16.929 21.253 1.00 90.38 92 ASN A O 1
ATOM 735 N N . ALA A 1 93 ? -8.915 15.070 20.205 1.00 90.94 93 ALA A N 1
ATOM 736 C CA . ALA A 1 93 ? -7.912 15.173 19.149 1.00 90.94 93 ALA A CA 1
ATOM 737 C C . ALA A 1 93 ? -8.342 16.157 18.044 1.00 90.94 93 ALA A C 1
ATOM 739 O O . ALA A 1 93 ? -9.537 16.261 17.733 1.00 90.94 93 ALA A O 1
ATOM 740 N N . PRO A 1 94 ? -7.380 16.855 17.406 1.00 87.25 94 PRO A N 1
ATOM 741 C CA . PRO A 1 94 ? -7.674 17.673 16.237 1.00 87.25 94 PRO A CA 1
ATOM 742 C C . PRO A 1 94 ? -8.249 16.810 15.098 1.00 87.25 94 PRO A C 1
ATOM 744 O O . PRO A 1 94 ? -7.926 15.620 15.021 1.00 87.25 94 PRO A O 1
ATOM 747 N N . PRO A 1 95 ? -9.063 17.391 14.196 1.00 84.00 95 PRO A N 1
ATOM 748 C CA . PRO A 1 95 ? -9.550 16.681 13.020 1.00 84.00 95 PRO A CA 1
ATOM 749 C C . PRO A 1 95 ? -8.397 16.092 12.196 1.00 84.00 95 PRO A C 1
ATOM 751 O O . PRO A 1 95 ? -7.345 16.734 12.069 1.00 84.00 95 PRO A O 1
ATOM 754 N N . PRO A 1 96 ? -8.573 14.897 11.614 1.00 83.19 96 PRO A N 1
ATOM 755 C CA . PRO A 1 96 ? -7.528 14.289 10.812 1.00 83.19 96 PRO A CA 1
ATOM 756 C C . PRO A 1 96 ? -7.249 15.112 9.540 1.00 83.19 96 PRO A C 1
ATOM 758 O O . PRO A 1 96 ? -8.190 15.610 8.914 1.00 83.19 96 PRO A O 1
ATOM 761 N N . PRO A 1 97 ? -5.982 15.241 9.093 1.00 79.62 97 PRO A N 1
ATOM 762 C CA . PRO A 1 97 ? -5.640 16.009 7.889 1.00 79.62 97 PRO A CA 1
ATOM 763 C C . PRO A 1 97 ? -6.372 15.534 6.626 1.00 79.62 97 PRO A C 1
ATOM 765 O O . PRO A 1 97 ? -6.679 16.327 5.734 1.00 79.62 97 PRO A O 1
ATOM 768 N N . SER A 1 98 ? -6.665 14.237 6.559 1.00 75.31 98 SER A N 1
ATOM 769 C CA . SER A 1 98 ? -7.386 13.580 5.471 1.00 75.31 98 SER A CA 1
ATOM 770 C C . SER A 1 98 ? -8.828 14.065 5.302 1.00 75.31 98 SER A C 1
ATOM 772 O O . SER A 1 98 ? -9.330 14.056 4.177 1.00 75.31 98 SER A O 1
ATOM 774 N N . ALA A 1 99 ? -9.471 14.575 6.362 1.00 71.69 99 ALA A N 1
ATOM 775 C CA . ALA A 1 99 ? -10.839 15.100 6.304 1.00 71.69 99 ALA A CA 1
ATOM 776 C C . ALA A 1 99 ? -11.005 16.211 5.251 1.00 71.69 99 ALA A C 1
ATOM 778 O O 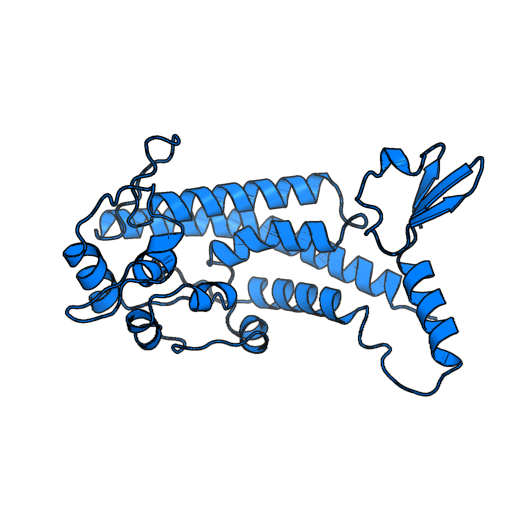. ALA A 1 99 ? -12.078 16.362 4.672 1.00 71.69 99 ALA A O 1
ATOM 779 N N . LYS A 1 100 ? -9.936 16.961 4.946 1.00 74.94 100 LYS A N 1
ATOM 780 C CA . LYS A 1 100 ? -9.956 18.002 3.908 1.00 74.94 100 LYS A CA 1
ATOM 781 C C . LYS A 1 100 ? -10.070 17.431 2.490 1.00 74.94 100 LYS A C 1
ATOM 783 O O . LYS A 1 100 ? -10.707 18.048 1.643 1.00 74.94 100 LYS A O 1
ATOM 788 N N . TYR A 1 101 ? -9.432 16.294 2.218 1.00 72.94 101 TYR A N 1
ATOM 789 C CA . TYR A 1 101 ? -9.335 15.724 0.867 1.00 72.94 101 TYR A CA 1
ATOM 790 C C . TYR A 1 101 ? -10.481 14.757 0.551 1.00 72.94 101 TYR A C 1
ATOM 792 O O . TYR A 1 101 ? -10.818 14.559 -0.612 1.00 72.94 101 TYR A O 1
ATOM 800 N N . GLN A 1 102 ? -11.089 14.175 1.586 1.00 77.25 102 GLN A N 1
ATOM 801 C CA . GLN A 1 102 ? -12.107 13.127 1.476 1.00 77.25 102 GLN A CA 1
ATOM 802 C C . GLN A 1 102 ? -13.493 13.595 1.956 1.00 77.25 102 GLN A C 1
ATOM 804 O O . GLN A 1 102 ? -14.378 12.776 2.169 1.00 77.25 102 GLN A O 1
ATOM 809 N N . SER A 1 103 ? -13.713 14.907 2.100 1.00 76.50 103 SER A N 1
ATOM 810 C CA . SER A 1 103 ? -14.965 15.486 2.626 1.00 76.50 103 SER A CA 1
ATOM 811 C C . SER A 1 103 ? -16.227 15.140 1.824 1.00 76.50 103 SER A C 1
ATOM 813 O O . SER A 1 103 ? -17.331 15.249 2.347 1.00 76.50 103 SER A O 1
ATOM 815 N N . HIS A 1 104 ? -16.072 14.735 0.563 1.00 84.12 104 HIS A N 1
ATOM 816 C CA . HIS A 1 104 ? -17.161 14.338 -0.327 1.00 84.12 104 HIS A CA 1
ATOM 817 C C . HIS A 1 104 ? -17.530 12.850 -0.217 1.00 84.12 104 HIS A C 1
ATOM 819 O O . HIS A 1 104 ? -18.560 12.451 -0.754 1.00 84.12 104 HIS A O 1
ATOM 825 N N . LEU A 1 105 ? -16.709 12.032 0.452 1.00 87.62 105 LEU A N 1
ATOM 826 C CA . LEU A 1 105 ? -16.960 10.604 0.627 1.00 87.62 105 LEU A CA 1
ATOM 827 C C . LEU A 1 105 ? -17.647 10.356 1.977 1.00 87.62 105 LEU A C 1
ATOM 829 O O . LEU A 1 105 ? -17.060 10.655 3.022 1.00 87.62 105 LEU A O 1
ATOM 833 N N . PRO A 1 106 ? -18.874 9.806 1.994 1.00 92.62 106 PRO A N 1
ATOM 834 C CA . PRO A 1 106 ? -19.544 9.465 3.240 1.00 92.62 106 PRO A CA 1
ATOM 835 C C . PRO A 1 106 ? -18.825 8.311 3.949 1.00 92.62 106 PRO A C 1
ATOM 837 O O . PRO A 1 106 ? -18.267 7.421 3.311 1.00 92.62 106 PRO A O 1
ATOM 840 N N . LEU A 1 107 ? -18.846 8.307 5.282 1.00 94.50 107 LEU A N 1
ATOM 841 C CA . LEU A 1 107 ? -18.373 7.168 6.071 1.00 94.50 107 LEU A CA 1
ATOM 842 C C . LEU A 1 107 ? -19.465 6.096 6.141 1.00 94.50 107 LEU A C 1
ATOM 844 O O . LEU A 1 107 ? -20.622 6.408 6.421 1.00 94.50 107 LEU A O 1
ATOM 848 N N . ARG A 1 108 ? -19.088 4.825 5.967 1.00 96.50 108 ARG A N 1
ATOM 849 C CA . ARG A 1 108 ? -20.000 3.674 6.139 1.00 96.50 108 ARG A CA 1
ATOM 850 C C . ARG A 1 108 ? -20.144 3.221 7.595 1.00 96.50 108 ARG A C 1
ATOM 852 O O . ARG A 1 108 ? -20.989 2.388 7.907 1.00 96.50 108 ARG A O 1
ATOM 859 N N . VAL A 1 109 ? -19.289 3.725 8.482 1.00 97.00 109 VAL A N 1
ATOM 860 C CA . VAL A 1 109 ? -19.245 3.386 9.911 1.00 97.00 109 VAL A CA 1
ATOM 861 C C . VAL A 1 109 ? -19.117 4.647 10.760 1.00 97.00 109 VAL A C 1
ATOM 863 O O . VAL A 1 109 ? -18.675 5.693 10.291 1.00 97.00 109 VAL A O 1
ATOM 866 N N . SER A 1 110 ? -19.490 4.555 12.037 1.00 96.50 110 SER A N 1
ATOM 867 C CA . SER A 1 110 ? -19.356 5.671 12.977 1.00 96.50 110 SER A CA 1
ATOM 868 C C . SER A 1 110 ? -17.894 5.940 13.357 1.00 96.50 110 SER A C 1
ATOM 870 O O . SER A 1 110 ? -17.068 5.025 13.375 1.00 96.50 110 SER A O 1
ATOM 872 N N . GLN A 1 111 ? -17.592 7.170 13.788 1.00 95.12 111 GLN A N 1
ATOM 873 C CA . GLN A 1 111 ? -16.272 7.524 14.332 1.00 95.12 111 GLN A CA 1
ATOM 874 C C . GLN A 1 111 ? -15.855 6.607 15.495 1.00 95.12 111 GLN A C 1
ATOM 876 O O . GLN A 1 111 ? -14.700 6.205 15.594 1.00 95.12 111 GLN A O 1
ATOM 881 N N . GLN A 1 112 ? -16.806 6.220 16.352 1.00 97.06 112 GLN A N 1
ATOM 882 C CA . GLN A 1 112 ? -16.555 5.287 17.453 1.00 97.06 112 GLN A CA 1
ATOM 883 C C . GLN A 1 112 ? -16.080 3.918 16.951 1.00 97.06 112 GLN A C 1
ATOM 885 O O . GLN A 1 112 ? -15.194 3.317 17.557 1.00 97.06 112 GLN A O 1
ATOM 890 N N . THR A 1 113 ? -16.641 3.435 15.839 1.00 98.00 113 THR A N 1
ATOM 891 C CA . THR A 1 113 ? -16.230 2.170 15.214 1.00 98.00 113 THR A CA 1
ATOM 892 C C . THR A 1 113 ? -14.812 2.274 14.662 1.00 98.00 113 THR A C 1
ATOM 894 O O . THR A 1 113 ? -14.005 1.377 14.901 1.00 98.00 113 THR A O 1
ATOM 897 N N . ILE A 1 114 ? -14.490 3.385 13.987 1.00 97.06 114 ILE A N 1
ATOM 898 C CA . ILE A 1 114 ? -13.141 3.655 13.468 1.00 97.06 114 ILE A CA 1
ATOM 899 C C . ILE A 1 114 ? -12.125 3.651 14.610 1.00 97.06 114 ILE A C 1
ATOM 901 O O . ILE A 1 114 ? -11.158 2.891 14.568 1.00 97.06 114 ILE A O 1
ATOM 905 N N . ASN A 1 115 ? -12.386 4.435 15.658 1.00 97.31 115 ASN A N 1
ATOM 906 C CA . ASN A 1 115 ? -11.503 4.539 16.817 1.00 97.31 115 ASN A CA 1
ATOM 907 C C . ASN A 1 115 ? -11.294 3.184 17.495 1.00 97.31 115 ASN A C 1
ATOM 909 O O . ASN A 1 115 ? -10.159 2.747 17.661 1.00 97.31 115 ASN A O 1
ATOM 913 N N . THR A 1 116 ? -12.387 2.472 17.779 1.00 97.75 116 THR A N 1
ATOM 914 C CA . THR A 1 116 ? -12.335 1.159 18.435 1.00 97.75 116 THR A CA 1
ATOM 915 C C . THR A 1 116 ? -11.526 0.149 17.620 1.00 97.75 116 THR A C 1
ATOM 917 O O . THR A 1 116 ? -10.775 -0.646 18.187 1.00 97.75 116 THR A O 1
ATOM 920 N N . LEU A 1 117 ? -11.669 0.146 16.289 1.00 97.44 117 LEU A N 1
ATOM 921 C CA . LEU A 1 117 ? -10.931 -0.781 15.435 1.00 97.44 117 LEU A CA 1
ATOM 922 C C . LEU A 1 117 ? -9.429 -0.481 15.446 1.00 97.44 117 LEU A C 1
ATOM 924 O O . LEU A 1 117 ? -8.636 -1.404 15.646 1.00 97.44 117 LEU A O 1
ATOM 928 N N . VAL A 1 118 ? -9.058 0.790 15.267 1.00 97.25 118 VAL A N 1
ATOM 929 C CA . VAL A 1 118 ? -7.660 1.246 15.255 1.00 97.25 118 VAL A CA 1
ATOM 930 C C . VAL A 1 118 ? -6.988 0.981 16.605 1.00 97.25 118 VAL A C 1
ATOM 932 O O . VAL A 1 118 ? -5.899 0.414 16.639 1.00 97.25 118 VAL A O 1
ATOM 935 N N . GLU A 1 119 ? -7.651 1.300 17.717 1.00 96.44 119 GLU A N 1
ATOM 936 C CA . GLU A 1 119 ? -7.134 1.074 19.073 1.00 96.44 119 GLU A CA 1
ATOM 937 C C . GLU A 1 119 ? -6.971 -0.420 19.389 1.00 96.44 119 GLU A C 1
ATOM 939 O O . GLU A 1 119 ? -5.943 -0.843 19.915 1.00 96.44 119 GLU A O 1
ATOM 944 N N . ARG A 1 120 ? -7.966 -1.250 19.047 1.00 95.06 120 ARG A N 1
ATOM 945 C CA . ARG A 1 120 ? -7.955 -2.682 19.386 1.00 95.06 120 ARG A CA 1
ATOM 946 C C . ARG A 1 120 ? -6.969 -3.487 18.544 1.00 95.06 120 ARG A C 1
ATOM 948 O O . ARG A 1 120 ? -6.437 -4.488 19.025 1.00 95.06 120 ARG A O 1
ATOM 955 N N . LYS A 1 121 ? -6.814 -3.152 17.262 1.00 94.19 121 LYS A N 1
ATOM 956 C CA . LYS A 1 121 ? -5.960 -3.914 16.336 1.00 94.19 121 LYS A CA 1
ATOM 957 C C . LYS A 1 121 ? -4.553 -3.351 16.226 1.00 94.19 121 LYS A C 1
ATOM 959 O O . LYS A 1 121 ? -3.642 -4.115 15.911 1.00 94.19 121 LYS A O 1
ATOM 964 N N . GLY A 1 122 ? -4.380 -2.064 16.510 1.00 93.31 122 GLY A N 1
ATOM 965 C CA . GLY A 1 122 ? -3.172 -1.344 16.146 1.00 93.31 122 GLY A CA 1
ATOM 966 C C . GLY A 1 122 ? -3.018 -1.250 14.630 1.00 93.31 122 GLY A C 1
ATOM 967 O O . GLY A 1 122 ? -3.888 -1.655 13.852 1.00 93.31 122 GLY A O 1
ATOM 968 N N . ILE A 1 123 ? -1.885 -0.702 14.209 1.00 95.25 123 ILE A N 1
ATOM 969 C CA . ILE A 1 123 ? -1.544 -0.524 12.802 1.00 95.25 123 ILE A CA 1
ATOM 970 C C . ILE A 1 123 ? -0.244 -1.284 12.525 1.00 95.25 123 ILE A C 1
ATOM 972 O O . ILE A 1 123 ? 0.699 -1.230 13.310 1.00 95.25 123 ILE A O 1
ATOM 976 N N . SER A 1 124 ? -0.192 -1.990 11.398 1.00 95.19 124 SER A N 1
ATOM 977 C CA . SER A 1 124 ? 0.994 -2.733 10.937 1.00 95.19 124 SER A CA 1
ATOM 978 C C . SER A 1 124 ? 1.428 -2.233 9.556 1.00 95.19 124 SER A C 1
ATOM 980 O O . SER A 1 124 ? 1.716 -3.020 8.654 1.00 95.19 124 SER A O 1
ATOM 982 N N . CYS A 1 125 ? 1.373 -0.915 9.347 1.00 94.44 125 CYS A N 1
ATOM 983 C CA . CYS A 1 125 ? 1.686 -0.301 8.064 1.00 94.44 125 CYS A CA 1
ATOM 984 C C . CYS A 1 125 ? 3.196 -0.105 7.948 1.00 94.44 125 CYS A C 1
ATOM 986 O O . CYS A 1 125 ? 3.794 0.636 8.728 1.00 94.44 125 CYS A O 1
ATOM 988 N N . THR A 1 126 ? 3.792 -0.740 6.942 1.00 93.00 126 THR A N 1
ATOM 989 C CA . THR A 1 126 ? 5.217 -0.598 6.618 1.00 93.00 126 THR A CA 1
ATOM 990 C C . THR A 1 126 ? 5.483 0.304 5.416 1.00 93.00 126 THR A C 1
ATOM 992 O O . THR A 1 126 ? 6.631 0.592 5.093 1.00 93.00 126 THR A O 1
ATOM 995 N N . HIS A 1 127 ? 4.433 0.766 4.732 1.00 93.19 127 HIS A N 1
ATOM 996 C CA . HIS A 1 127 ? 4.587 1.654 3.588 1.00 93.19 127 HIS A CA 1
ATOM 997 C C . HIS A 1 127 ? 4.882 3.080 4.070 1.00 93.19 127 HIS A C 1
ATOM 999 O O . HIS A 1 127 ? 4.025 3.746 4.649 1.00 93.19 127 HIS A O 1
ATOM 1005 N N . VAL A 1 128 ? 6.109 3.540 3.841 1.00 89.25 128 VAL A N 1
ATOM 1006 C CA . VAL A 1 128 ? 6.624 4.824 4.345 1.00 89.25 128 VAL A CA 1
ATOM 1007 C C . VAL A 1 128 ? 5.759 6.006 3.901 1.00 89.25 128 VAL A C 1
ATOM 1009 O O . VAL A 1 128 ? 5.373 6.841 4.721 1.00 89.25 128 VAL A O 1
ATOM 1012 N N . ASP A 1 129 ? 5.383 6.045 2.619 1.00 87.25 129 ASP A N 1
ATOM 1013 C CA . ASP A 1 129 ? 4.632 7.162 2.031 1.00 87.25 129 ASP A CA 1
ATOM 1014 C C . ASP A 1 129 ? 3.193 7.269 2.577 1.00 87.25 129 ASP A C 1
ATOM 1016 O O . ASP A 1 129 ? 2.537 8.294 2.379 1.00 87.25 129 ASP A O 1
ATOM 1020 N N . ALA A 1 130 ? 2.709 6.248 3.294 1.00 88.25 130 ALA A N 1
ATOM 1021 C CA . ALA A 1 130 ? 1.397 6.227 3.932 1.00 88.25 130 ALA A CA 1
ATOM 1022 C C . ALA A 1 130 ? 1.381 6.998 5.269 1.00 88.25 130 ALA A C 1
ATOM 1024 O O . ALA A 1 130 ? 0.434 7.729 5.563 1.00 88.25 130 ALA A O 1
ATOM 1025 N N . LEU A 1 131 ? 2.441 6.913 6.080 1.00 86.56 131 LEU A N 1
ATOM 1026 C CA . LEU A 1 131 ? 2.447 7.474 7.443 1.00 86.56 131 LEU A CA 1
ATOM 1027 C C . LEU A 1 131 ? 2.288 9.002 7.486 1.00 86.56 131 LEU A C 1
ATOM 1029 O O . LEU A 1 131 ? 1.817 9.551 8.484 1.00 86.56 131 LEU A O 1
ATOM 1033 N N . ARG A 1 132 ? 2.647 9.706 6.405 1.00 86.31 132 ARG A N 1
ATOM 1034 C CA . ARG A 1 132 ? 2.451 11.163 6.291 1.00 86.31 132 ARG A CA 1
ATOM 1035 C C . ARG A 1 132 ? 0.978 11.579 6.296 1.00 86.31 132 ARG A C 1
ATOM 1037 O O . ARG A 1 132 ? 0.692 12.731 6.603 1.00 86.31 132 ARG A O 1
ATOM 1044 N N . TYR A 1 133 ? 0.071 10.661 5.964 1.00 88.44 133 TYR A N 1
ATOM 1045 C CA . TYR A 1 133 ? -1.367 10.920 5.913 1.00 88.44 133 TYR A CA 1
ATOM 1046 C C . TYR A 1 133 ? -2.103 10.527 7.191 1.00 88.44 133 TYR A C 1
ATOM 1048 O O . TYR A 1 133 ? -3.239 10.955 7.384 1.00 88.44 133 TYR A O 1
ATOM 1056 N N . PHE A 1 134 ? -1.468 9.752 8.074 1.00 91.88 134 PHE A N 1
ATOM 1057 C CA . PHE A 1 134 ? -2.081 9.344 9.333 1.00 91.88 134 PHE A CA 1
ATOM 1058 C C . PHE A 1 134 ? -2.519 10.543 10.161 1.00 91.88 134 PHE A C 1
ATOM 1060 O O . PHE A 1 134 ? -1.809 11.552 10.261 1.00 91.88 134 PHE A O 1
ATOM 1067 N N . ALA A 1 135 ? -3.658 10.381 10.835 1.00 93.25 135 ALA A N 1
ATOM 1068 C CA . ALA A 1 135 ? -4.016 11.271 11.917 1.00 93.25 135 ALA A CA 1
ATOM 1069 C C . ALA A 1 135 ? -2.852 11.318 12.926 1.00 93.25 135 ALA A C 1
ATOM 1071 O O . ALA A 1 135 ? -2.280 10.269 13.245 1.00 93.25 135 ALA A O 1
ATOM 1072 N N . PRO A 1 136 ? -2.489 12.495 13.471 1.00 92.19 136 PRO A N 1
ATOM 1073 C CA . PRO A 1 136 ? -1.383 12.599 14.422 1.00 92.19 136 PRO A CA 1
ATOM 1074 C C . PRO A 1 136 ? -1.500 11.618 15.596 1.00 92.19 136 PRO A C 1
ATOM 1076 O O . PRO A 1 136 ? -0.505 11.023 16.000 1.00 92.19 136 PRO A O 1
ATOM 1079 N N . ALA A 1 137 ? -2.725 11.392 16.084 1.00 93.69 137 ALA A N 1
ATOM 1080 C CA . ALA A 1 137 ? -3.011 10.465 17.174 1.00 93.69 137 ALA A CA 1
ATOM 1081 C C . ALA A 1 137 ? -2.875 8.977 16.786 1.00 93.69 137 ALA A C 1
ATOM 1083 O O . ALA A 1 137 ? -2.721 8.141 17.670 1.00 93.69 137 ALA A O 1
ATOM 1084 N N . ALA A 1 138 ? -2.914 8.633 15.493 1.00 94.81 138 ALA A N 1
ATOM 1085 C CA . ALA A 1 138 ? -2.784 7.253 15.017 1.00 94.81 138 ALA A CA 1
ATOM 1086 C C . ALA A 1 138 ? -1.325 6.809 14.890 1.00 94.81 138 ALA A C 1
ATOM 1088 O O . ALA A 1 138 ? -1.030 5.623 15.007 1.00 94.81 138 ALA A O 1
ATOM 1089 N N . LYS A 1 139 ? -0.396 7.747 14.666 1.00 92.69 139 LYS A N 1
ATOM 1090 C CA . LYS A 1 139 ? 1.027 7.440 14.454 1.00 92.69 139 LYS A CA 1
ATOM 1091 C C . LYS A 1 139 ? 1.632 6.557 15.559 1.00 92.69 139 LYS A C 1
ATOM 1093 O O . LYS A 1 139 ? 2.258 5.560 15.206 1.00 92.69 139 LYS A O 1
ATOM 1098 N N . PRO A 1 140 ? 1.424 6.828 16.865 1.00 93.00 140 PRO A N 1
ATOM 1099 C CA . PRO A 1 140 ? 1.976 5.987 17.931 1.00 93.00 140 PRO A CA 1
ATOM 1100 C C . PRO A 1 140 ? 1.402 4.562 17.977 1.00 93.00 140 PRO A C 1
ATOM 1102 O O . PRO A 1 140 ? 1.967 3.711 18.653 1.00 93.00 140 PRO A O 1
ATOM 1105 N N . LEU A 1 141 ? 0.290 4.295 17.282 1.00 95.38 141 LEU A N 1
ATOM 1106 C CA . LEU A 1 141 ? -0.365 2.983 17.240 1.00 95.38 141 LEU A CA 1
ATOM 1107 C C . LEU A 1 141 ? 0.202 2.072 16.140 1.00 95.38 141 LEU A C 1
ATOM 1109 O O . LEU A 1 141 ? -0.204 0.912 16.030 1.00 95.38 141 LEU A O 1
ATOM 1113 N N . ASN A 1 142 ? 1.128 2.578 15.319 1.00 95.69 142 ASN A N 1
ATOM 1114 C CA . ASN A 1 142 ? 1.834 1.770 14.335 1.00 95.69 142 ASN A CA 1
ATOM 1115 C C . ASN A 1 142 ? 2.964 0.972 14.990 1.00 95.69 142 ASN A C 1
ATOM 1117 O O . ASN A 1 142 ? 3.872 1.537 15.596 1.00 95.69 142 ASN A O 1
ATOM 1121 N N . GLN A 1 143 ? 2.937 -0.346 14.812 1.00 94.31 143 GLN A N 1
ATOM 1122 C CA . GLN A 1 143 ? 3.891 -1.290 15.406 1.00 94.31 143 GLN A CA 1
ATOM 1123 C C . GLN A 1 143 ? 5.334 -1.068 14.932 1.00 94.31 143 GLN A C 1
ATOM 1125 O O . GLN A 1 143 ? 6.273 -1.429 15.634 1.00 94.31 143 GLN A O 1
ATOM 1130 N N . TYR A 1 144 ? 5.506 -0.449 13.763 1.00 91.06 144 TYR A N 1
ATOM 1131 C CA . TYR A 1 144 ? 6.805 -0.104 13.180 1.00 91.06 144 TYR A CA 1
ATOM 1132 C C . TYR A 1 144 ? 7.278 1.308 13.550 1.00 91.06 144 TYR A C 1
ATOM 1134 O O . TYR A 1 144 ? 8.275 1.784 13.020 1.00 91.06 144 TYR A O 1
ATOM 1142 N N . GLY A 1 145 ? 6.569 1.984 14.457 1.00 87.25 145 GLY A N 1
ATOM 1143 C CA . GLY A 1 145 ? 6.849 3.356 14.856 1.00 87.25 145 GLY A CA 1
ATOM 1144 C C . GLY A 1 145 ? 5.988 4.384 14.123 1.00 87.25 145 GLY A C 1
ATOM 1145 O O . GLY A 1 145 ? 5.435 4.146 13.046 1.00 87.25 145 GLY A O 1
ATOM 1146 N N . GLY A 1 146 ? 5.862 5.558 14.747 1.00 84.88 146 GLY A N 1
ATOM 1147 C CA . GLY A 1 146 ? 5.037 6.660 14.246 1.00 84.88 146 GLY A CA 1
ATOM 1148 C C . GLY A 1 146 ? 5.695 7.524 13.173 1.00 84.88 146 GLY A C 1
ATOM 1149 O O . GLY A 1 146 ? 5.024 8.378 12.595 1.00 84.88 146 GLY A O 1
ATOM 1150 N N . ASN A 1 147 ? 6.980 7.303 12.905 1.00 84.62 147 ASN A N 1
ATOM 1151 C CA . ASN A 1 147 ? 7.734 7.954 11.846 1.00 84.62 147 ASN A CA 1
ATOM 1152 C C . ASN A 1 147 ? 8.562 6.884 11.140 1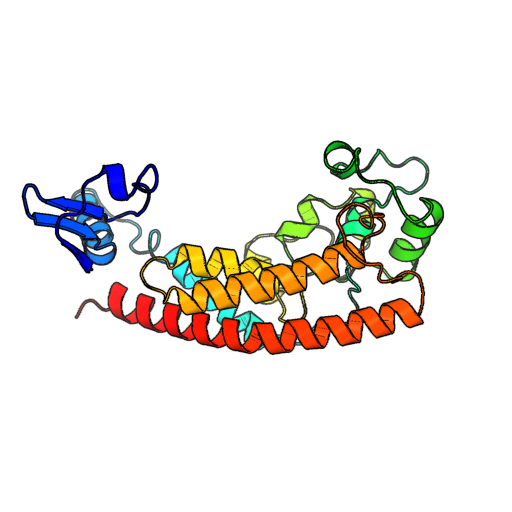.00 84.62 147 ASN A C 1
ATOM 1154 O O . ASN A 1 147 ? 9.285 6.150 11.804 1.00 84.62 147 ASN A O 1
ATOM 1158 N N . LEU A 1 148 ? 8.440 6.832 9.819 1.00 85.81 148 LEU A N 1
ATOM 1159 C CA . LEU A 1 148 ? 9.326 6.085 8.939 1.00 85.81 148 LEU A CA 1
ATOM 1160 C C . LEU A 1 148 ? 9.918 7.085 7.950 1.00 85.81 148 LEU A C 1
ATOM 1162 O O . LEU A 1 148 ? 9.211 7.993 7.4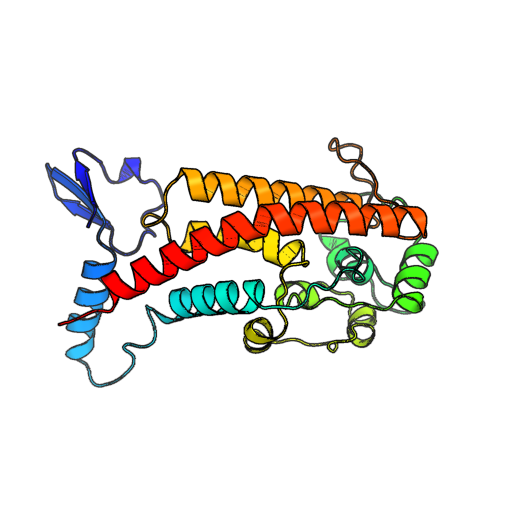97 1.00 85.81 148 LEU A O 1
ATOM 1166 N N . ASP A 1 149 ? 11.193 6.935 7.630 1.00 85.88 149 ASP A N 1
ATOM 1167 C CA . ASP A 1 149 ? 11.864 7.716 6.603 1.00 85.88 149 ASP A CA 1
ATOM 1168 C C . ASP A 1 149 ? 12.041 6.915 5.308 1.00 85.88 149 ASP A C 1
ATOM 1170 O O . ASP A 1 149 ? 11.668 5.747 5.191 1.00 85.88 149 ASP A O 1
ATOM 1174 N N . ARG A 1 150 ? 12.579 7.565 4.271 1.00 85.75 150 ARG A N 1
ATOM 1175 C CA . ARG A 1 150 ? 12.738 6.916 2.969 1.00 85.75 150 ARG A CA 1
ATOM 1176 C C . ARG A 1 150 ? 13.694 5.722 3.030 1.00 85.75 150 ARG A C 1
ATOM 1178 O O . ARG A 1 150 ? 13.464 4.767 2.296 1.00 85.75 150 ARG A O 1
ATOM 1185 N N . ALA A 1 151 ? 14.730 5.770 3.871 1.00 86.56 151 ALA A N 1
ATOM 1186 C CA . ALA A 1 151 ? 15.696 4.686 4.022 1.00 86.56 151 ALA A CA 1
ATOM 1187 C C . ALA A 1 151 ? 15.039 3.429 4.613 1.00 86.56 151 ALA A C 1
ATOM 1189 O O . ALA A 1 151 ? 15.364 2.322 4.181 1.00 86.56 151 ALA A O 1
ATOM 1190 N N . ASP A 1 152 ? 14.048 3.594 5.495 1.00 90.19 152 ASP A N 1
ATOM 1191 C CA . ASP A 1 152 ? 13.279 2.481 6.064 1.00 90.19 152 ASP A CA 1
ATOM 1192 C C . ASP A 1 152 ? 12.528 1.659 5.007 1.00 90.19 152 ASP A C 1
ATOM 1194 O O . ASP A 1 152 ? 12.334 0.453 5.187 1.00 90.19 152 ASP A O 1
ATOM 1198 N N . GLN A 1 153 ? 12.139 2.270 3.878 1.00 92.06 153 GLN A N 1
ATOM 1199 C CA . GLN A 1 153 ? 11.393 1.582 2.817 1.00 92.06 153 GLN A CA 1
ATOM 1200 C C . GLN A 1 153 ? 12.138 0.338 2.312 1.00 92.06 153 GLN A C 1
ATOM 1202 O O . GLN A 1 153 ? 11.506 -0.686 2.066 1.00 92.06 153 GLN A O 1
ATOM 1207 N N . LEU A 1 154 ? 13.472 0.398 2.211 1.00 91.56 154 LEU A N 1
ATOM 1208 C CA . LEU A 1 154 ? 14.292 -0.732 1.762 1.00 91.56 154 LEU A CA 1
ATOM 1209 C C . LEU A 1 154 ? 14.173 -1.960 2.666 1.00 91.56 154 LEU A C 1
ATOM 1211 O O . LEU A 1 154 ? 14.333 -3.077 2.179 1.00 91.56 154 LEU A O 1
ATOM 1215 N N . ASN A 1 155 ? 13.921 -1.760 3.959 1.00 90.12 155 ASN A N 1
ATOM 1216 C CA . ASN A 1 155 ? 13.927 -2.828 4.957 1.00 90.12 155 ASN A CA 1
ATOM 1217 C C . ASN A 1 155 ? 12.516 -3.266 5.366 1.00 90.12 155 ASN A C 1
ATOM 1219 O O . ASN A 1 155 ? 12.334 -4.400 5.804 1.00 90.12 155 ASN A O 1
ATOM 1223 N N . LEU A 1 156 ? 11.532 -2.369 5.269 1.00 93.75 156 LEU A N 1
ATOM 1224 C CA . LEU A 1 156 ? 10.182 -2.597 5.787 1.00 93.75 156 LEU A CA 1
ATOM 1225 C C . LEU A 1 156 ? 9.140 -2.864 4.699 1.00 93.75 156 LEU A C 1
ATOM 1227 O O . LEU A 1 156 ? 8.098 -3.465 4.989 1.00 93.75 156 LEU A O 1
ATOM 1231 N N . GLU A 1 157 ? 9.367 -2.419 3.459 1.00 95.25 157 GLU A N 1
ATOM 1232 C CA . GLU A 1 157 ? 8.420 -2.711 2.387 1.00 95.25 157 GLU A CA 1
ATOM 1233 C C . GLU A 1 157 ? 8.293 -4.224 2.177 1.00 95.25 157 GLU A C 1
ATOM 1235 O O . GLU A 1 157 ? 9.266 -4.976 2.226 1.00 95.25 157 GLU A O 1
ATOM 1240 N N . GLN A 1 158 ? 7.053 -4.684 1.998 1.00 97.31 158 GLN A N 1
ATOM 1241 C CA . GLN A 1 158 ? 6.752 -6.108 1.943 1.00 97.31 158 GLN A CA 1
ATOM 1242 C C . GLN A 1 158 ? 5.652 -6.436 0.937 1.00 97.31 158 GLN A C 1
ATOM 1244 O O . GLN A 1 158 ? 4.748 -5.632 0.687 1.00 97.31 158 GLN A O 1
ATOM 1249 N N . LYS A 1 159 ? 5.723 -7.644 0.371 1.00 97.69 159 LYS A N 1
ATOM 1250 C CA . LYS A 1 159 ? 4.951 -8.053 -0.816 1.00 97.69 159 LYS A CA 1
ATOM 1251 C C . LYS A 1 159 ? 3.440 -8.145 -0.626 1.00 97.69 159 LYS A C 1
ATOM 1253 O O . LYS A 1 159 ? 2.704 -8.014 -1.596 1.00 97.69 159 LYS A O 1
ATOM 1258 N N . GLY A 1 160 ? 2.968 -8.325 0.601 1.00 97.56 160 GLY A N 1
ATOM 1259 C CA . GLY A 1 160 ? 1.547 -8.305 0.943 1.00 97.56 160 GLY A CA 1
ATOM 1260 C C . GLY A 1 160 ? 0.941 -6.899 1.000 1.00 97.56 160 GLY A C 1
ATOM 1261 O O . GLY A 1 160 ? -0.277 -6.771 1.091 1.00 97.56 160 GLY A O 1
ATOM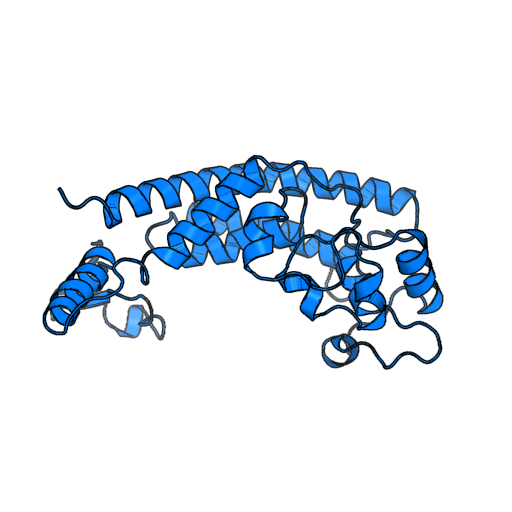 1262 N N . CYS A 1 161 ? 1.736 -5.826 0.984 1.00 97.56 161 CYS A N 1
ATOM 1263 C CA . CYS A 1 161 ? 1.198 -4.470 1.044 1.00 97.56 161 CYS A CA 1
ATOM 1264 C C . CYS A 1 161 ? 0.512 -4.101 -0.281 1.00 97.56 161 CYS A C 1
ATOM 1266 O O . CYS A 1 161 ? 1.141 -4.103 -1.343 1.00 97.56 161 CYS A O 1
ATOM 1268 N N . VAL A 1 162 ? -0.768 -3.718 -0.220 1.00 97.75 162 VAL A N 1
ATOM 1269 C CA . VAL A 1 162 ? -1.510 -3.242 -1.401 1.00 97.75 162 VAL A CA 1
ATOM 1270 C C . VAL A 1 162 ? -0.876 -1.977 -1.984 1.00 97.75 162 VAL A C 1
ATOM 1272 O O . VAL A 1 162 ? -0.774 -1.860 -3.198 1.00 97.75 162 VAL A O 1
ATOM 1275 N N . HIS A 1 163 ? -0.330 -1.088 -1.151 1.00 97.44 163 HIS A N 1
ATOM 1276 C CA . HIS A 1 163 ? 0.364 0.118 -1.613 1.00 97.44 163 HIS A CA 1
ATOM 1277 C C . HIS A 1 163 ? 1.689 -0.189 -2.320 1.00 97.44 163 HIS A C 1
ATOM 1279 O O . HIS A 1 163 ? 1.961 0.385 -3.369 1.00 97.44 163 HIS A O 1
ATOM 1285 N N . ALA A 1 164 ? 2.467 -1.158 -1.823 1.00 97.38 164 ALA A N 1
ATOM 1286 C CA . ALA A 1 164 ? 3.668 -1.624 -2.525 1.00 97.38 164 ALA A CA 1
ATOM 1287 C C . ALA A 1 164 ? 3.321 -2.273 -3.878 1.00 97.38 164 ALA A C 1
ATOM 1289 O O . ALA A 1 164 ? 4.100 -2.218 -4.825 1.00 97.38 164 ALA A O 1
ATOM 1290 N N . THR A 1 165 ? 2.133 -2.877 -3.989 1.00 98.50 165 THR A N 1
ATOM 1291 C CA . THR A 1 165 ? 1.612 -3.381 -5.267 1.00 98.50 165 THR A CA 1
ATOM 1292 C C . THR A 1 165 ? 1.201 -2.242 -6.202 1.00 98.50 165 THR A C 1
ATOM 1294 O O . THR A 1 165 ? 1.559 -2.272 -7.375 1.00 98.50 165 THR A O 1
ATOM 1297 N N . MET A 1 166 ? 0.507 -1.214 -5.701 1.00 98.50 166 MET A N 1
ATOM 1298 C CA . MET A 1 166 ? 0.153 -0.030 -6.499 1.00 98.50 166 MET A CA 1
ATOM 1299 C C . MET A 1 166 ? 1.393 0.699 -7.036 1.00 98.50 166 MET A C 1
ATOM 1301 O O . MET A 1 166 ? 1.393 1.172 -8.172 1.00 98.50 166 MET A O 1
ATOM 1305 N N . ASP A 1 167 ? 2.465 0.749 -6.244 1.00 97.94 167 ASP A N 1
ATOM 1306 C CA . ASP A 1 167 ? 3.726 1.386 -6.620 1.00 97.94 167 ASP A CA 1
ATOM 1307 C C . ASP A 1 167 ? 4.410 0.730 -7.829 1.00 97.94 167 ASP A C 1
ATOM 1309 O O . ASP A 1 167 ? 5.149 1.420 -8.537 1.00 97.94 167 ASP A O 1
ATOM 1313 N N . LEU A 1 168 ? 4.125 -0.545 -8.135 1.00 98.50 168 LEU A N 1
ATOM 1314 C CA . LEU A 1 168 ? 4.666 -1.225 -9.321 1.00 98.50 168 LEU A CA 1
ATOM 1315 C C . LEU A 1 168 ? 4.344 -0.466 -10.612 1.00 98.50 168 LEU A C 1
ATOM 1317 O O . LEU A 1 168 ? 5.187 -0.407 -11.506 1.00 98.50 168 LEU A O 1
ATOM 1321 N N . PHE A 1 169 ? 3.175 0.177 -10.695 1.00 98.50 169 PHE A N 1
ATOM 1322 C CA . PHE A 1 169 ? 2.828 0.991 -11.856 1.00 98.50 169 PHE A CA 1
ATOM 1323 C C . PHE A 1 169 ? 3.771 2.194 -11.996 1.00 98.50 169 PHE A C 1
ATOM 1325 O O . PHE A 1 169 ? 4.385 2.368 -13.047 1.00 98.50 169 PHE A O 1
ATOM 1332 N N . LYS A 1 170 ? 4.001 2.970 -10.926 1.00 96.25 170 LYS A N 1
ATOM 1333 C CA . LYS A 1 170 ? 4.949 4.104 -10.961 1.00 96.25 170 LYS A CA 1
ATOM 1334 C C . LYS A 1 170 ? 6.383 3.643 -11.241 1.00 96.25 170 LYS A C 1
ATOM 1336 O O . LYS A 1 170 ? 7.127 4.344 -11.923 1.00 96.25 170 LYS A O 1
ATOM 1341 N N . ILE A 1 171 ? 6.767 2.482 -10.709 1.00 97.06 171 ILE A N 1
ATOM 1342 C CA . ILE A 1 171 ? 8.084 1.876 -10.921 1.00 97.06 171 ILE A CA 1
ATOM 1343 C C . ILE A 1 171 ? 8.248 1.512 -12.401 1.00 97.06 171 ILE A C 1
ATOM 1345 O O . ILE A 1 171 ? 9.250 1.876 -13.004 1.00 97.06 171 ILE A O 1
ATOM 1349 N N . SER A 1 172 ? 7.233 0.908 -13.026 1.00 96.94 172 SER A N 1
ATOM 1350 C CA . SER A 1 172 ? 7.253 0.620 -14.466 1.00 96.94 172 SER A CA 1
ATOM 1351 C C . SER A 1 172 ? 7.385 1.894 -15.310 1.00 96.94 172 SER A C 1
ATOM 1353 O O . SER A 1 172 ? 8.244 1.968 -16.185 1.00 96.94 172 SER A O 1
ATOM 1355 N N . LEU A 1 173 ? 6.630 2.951 -14.981 1.00 94.00 173 LEU A N 1
ATOM 1356 C CA . LEU A 1 173 ? 6.710 4.237 -15.681 1.00 94.00 173 LEU A CA 1
ATOM 1357 C C . LEU A 1 173 ? 8.081 4.896 -15.528 1.00 94.00 173 LEU A C 1
ATOM 1359 O O . LEU A 1 173 ? 8.555 5.565 -16.441 1.00 94.00 173 LEU A O 1
ATOM 1363 N N . ARG A 1 174 ? 8.758 4.694 -14.392 1.00 91.44 174 ARG A N 1
ATOM 1364 C CA . ARG A 1 174 ? 10.105 5.231 -14.190 1.00 91.44 174 ARG A CA 1
ATOM 1365 C C . ARG A 1 174 ? 11.129 4.614 -15.139 1.00 91.44 174 ARG A C 1
ATOM 1367 O O . ARG A 1 174 ? 12.101 5.292 -15.463 1.00 91.44 174 ARG A O 1
ATOM 1374 N N . LEU A 1 175 ? 10.931 3.364 -15.546 1.00 90.12 175 LEU A N 1
ATOM 1375 C CA . LEU A 1 175 ? 11.818 2.656 -16.464 1.00 90.12 175 LEU A CA 1
ATOM 1376 C C . LEU A 1 175 ? 11.471 2.912 -17.939 1.00 90.12 175 LEU A C 1
ATOM 1378 O O . LEU A 1 175 ? 12.195 2.459 -18.820 1.00 90.12 175 LEU A O 1
ATOM 1382 N N . GLN A 1 176 ? 10.396 3.649 -18.240 1.00 86.44 176 GLN A N 1
ATOM 1383 C CA . GLN A 1 176 ? 10.049 3.962 -19.623 1.00 86.44 176 GLN A CA 1
ATOM 1384 C C . GLN A 1 176 ? 11.177 4.696 -20.352 1.00 86.44 176 GLN A C 1
ATOM 1386 O O . GLN A 1 176 ? 11.834 5.565 -19.766 1.00 86.44 176 GLN A O 1
ATOM 1391 N N . PRO A 1 177 ? 11.357 4.405 -21.652 1.00 85.19 177 PRO A N 1
ATOM 1392 C CA . PRO A 1 177 ? 10.708 3.401 -22.503 1.00 85.19 177 PRO A CA 1
ATOM 1393 C C . PRO A 1 177 ? 11.460 2.056 -22.545 1.00 85.19 177 PRO A C 1
ATOM 1395 O O . PRO A 1 177 ? 11.249 1.271 -23.459 1.00 85.19 177 PRO A O 1
ATOM 1398 N N . PHE A 1 178 ? 12.343 1.768 -21.586 1.00 85.44 178 PHE A N 1
ATOM 1399 C CA . PHE A 1 178 ? 13.133 0.526 -21.535 1.00 85.44 178 PHE A CA 1
ATOM 1400 C C . PHE A 1 178 ? 12.360 -0.678 -20.987 1.00 85.44 178 PHE A C 1
ATOM 1402 O O . PHE A 1 178 ? 12.953 -1.677 -20.590 1.00 85.44 178 PHE A O 1
ATOM 1409 N N . VAL A 1 179 ? 11.038 -0.571 -20.918 1.00 89.19 179 VAL A N 1
ATOM 1410 C CA . VAL A 1 179 ? 10.152 -1.610 -20.415 1.00 89.19 179 VAL A CA 1
ATOM 1411 C C . VAL A 1 179 ? 9.032 -1.819 -21.424 1.00 89.19 179 VAL A C 1
ATOM 1413 O O . VAL A 1 179 ? 8.476 -0.849 -21.946 1.00 89.19 179 VAL A O 1
ATOM 1416 N N . ASP A 1 180 ? 8.703 -3.080 -21.695 1.00 89.69 180 ASP A N 1
ATOM 1417 C CA . ASP A 1 180 ? 7.645 -3.429 -22.638 1.00 89.69 180 ASP A CA 1
ATOM 1418 C C . ASP A 1 180 ? 6.306 -2.821 -22.214 1.00 89.69 180 ASP A C 1
ATOM 1420 O O . ASP A 1 180 ? 5.905 -2.894 -21.048 1.00 89.69 180 ASP A O 1
ATOM 1424 N N . ALA A 1 181 ? 5.564 -2.272 -23.178 1.00 93.50 181 ALA A N 1
ATOM 1425 C CA . ALA A 1 181 ? 4.248 -1.687 -22.921 1.00 93.50 181 ALA A CA 1
ATOM 1426 C C . ALA A 1 181 ? 3.268 -2.697 -22.292 1.00 93.50 181 ALA A C 1
ATOM 1428 O O . ALA A 1 181 ? 2.436 -2.317 -21.468 1.00 93.50 181 ALA A O 1
ATOM 1429 N N . SER A 1 182 ? 3.397 -3.987 -22.623 1.00 96.06 182 SER A N 1
ATOM 1430 C CA . SER A 1 182 ? 2.623 -5.066 -22.000 1.00 96.06 182 SER A CA 1
ATOM 1431 C C . SER A 1 182 ? 2.902 -5.186 -20.499 1.00 96.06 182 SER A C 1
ATOM 1433 O O . SER A 1 182 ? 1.962 -5.315 -19.723 1.00 96.06 182 SER A O 1
ATOM 1435 N N . LEU A 1 183 ? 4.159 -5.052 -20.061 1.00 97.56 183 LEU A N 1
ATOM 1436 C CA . LEU A 1 183 ? 4.522 -5.092 -18.642 1.00 97.56 183 LEU A CA 1
ATOM 1437 C C . LEU A 1 183 ? 4.021 -3.857 -17.876 1.00 97.56 183 LEU A C 1
ATOM 1439 O O . LEU A 1 183 ? 3.662 -3.959 -16.704 1.00 97.56 183 LEU A O 1
ATOM 1443 N N . ILE A 1 184 ? 3.939 -2.696 -18.530 1.00 97.69 184 ILE A N 1
ATOM 1444 C CA . ILE A 1 184 ? 3.279 -1.512 -17.953 1.00 97.69 184 ILE A CA 1
ATOM 1445 C C . ILE A 1 184 ? 1.778 -1.776 -17.773 1.00 97.69 184 ILE A C 1
ATOM 1447 O O . ILE A 1 184 ? 1.214 -1.426 -16.735 1.00 97.69 184 ILE A O 1
ATOM 1451 N N . GLY A 1 185 ? 1.143 -2.422 -18.756 1.00 98.12 185 GLY A N 1
ATOM 1452 C CA . GLY A 1 185 ? -0.244 -2.884 -18.672 1.00 98.12 185 GLY A CA 1
ATOM 1453 C C . GLY A 1 185 ? -0.468 -3.848 -17.504 1.00 98.12 185 GLY A C 1
ATOM 1454 O O . GLY A 1 185 ? -1.348 -3.601 -16.680 1.00 98.12 185 GLY A O 1
ATOM 1455 N N . ASP A 1 186 ? 0.385 -4.870 -17.369 1.00 98.50 186 ASP A N 1
ATOM 1456 C CA . ASP A 1 186 ? 0.366 -5.816 -16.244 1.00 98.50 186 ASP A CA 1
ATOM 1457 C C . ASP A 1 186 ? 0.484 -5.070 -14.894 1.00 98.50 186 ASP A C 1
ATOM 1459 O O . ASP A 1 186 ? -0.248 -5.353 -13.941 1.00 98.50 186 ASP A O 1
ATOM 1463 N N . ALA A 1 187 ? 1.388 -4.083 -14.802 1.00 98.62 187 ALA A N 1
ATOM 1464 C CA . ALA A 1 187 ? 1.588 -3.277 -13.597 1.00 98.62 187 ALA A CA 1
ATOM 1465 C C . ALA A 1 187 ? 0.378 -2.392 -13.262 1.00 98.62 187 ALA A C 1
ATOM 1467 O O . ALA A 1 187 ? 0.019 -2.257 -12.089 1.00 98.62 187 ALA A O 1
ATOM 1468 N N . LEU A 1 188 ? -0.273 -1.818 -14.276 1.00 98.69 188 LEU A N 1
ATOM 1469 C CA . LEU A 1 188 ? -1.513 -1.066 -14.106 1.00 98.69 188 LEU A CA 1
ATOM 1470 C C . LEU A 1 188 ? -2.646 -1.971 -13.608 1.00 98.69 188 LEU A C 1
ATOM 1472 O O . LEU A 1 188 ? -3.361 -1.595 -12.680 1.00 98.69 188 LEU A O 1
ATOM 1476 N N . GLU A 1 189 ? -2.799 -3.168 -14.177 1.00 98.69 189 GLU A N 1
ATOM 1477 C CA . GLU A 1 189 ? -3.857 -4.103 -13.790 1.00 98.69 189 GLU A CA 1
ATOM 1478 C C . GLU A 1 189 ? -3.749 -4.488 -12.308 1.00 98.69 189 GLU A C 1
ATOM 1480 O O . GLU A 1 189 ? -4.718 -4.352 -11.553 1.00 98.69 189 GLU A O 1
ATOM 1485 N N . VAL A 1 190 ? -2.559 -4.891 -11.847 1.00 98.75 190 VAL A N 1
ATOM 1486 C CA . VAL A 1 190 ? -2.365 -5.246 -10.430 1.00 98.75 190 VAL A CA 1
ATOM 1487 C C . VAL A 1 190 ? -2.504 -4.036 -9.504 1.00 98.75 190 VAL A C 1
ATOM 1489 O O . VAL A 1 190 ? -3.031 -4.178 -8.398 1.00 98.75 190 VAL A O 1
ATOM 1492 N N . ALA A 1 191 ? -2.117 -2.837 -9.953 1.00 98.81 191 ALA A N 1
ATOM 1493 C CA . ALA A 1 191 ? -2.328 -1.607 -9.195 1.00 98.81 191 ALA A CA 1
ATOM 1494 C C . ALA A 1 191 ? -3.822 -1.285 -9.025 1.00 98.81 191 ALA A C 1
ATOM 1496 O O . ALA A 1 191 ? -4.245 -0.903 -7.932 1.00 98.81 191 ALA A O 1
ATOM 1497 N N . LEU A 1 192 ? -4.642 -1.490 -10.060 1.00 98.62 192 LEU A N 1
ATOM 1498 C CA . LEU A 1 192 ? -6.095 -1.304 -9.991 1.00 98.62 192 LEU A CA 1
ATOM 1499 C C . LEU A 1 192 ? -6.770 -2.346 -9.090 1.00 98.62 192 LEU A C 1
ATOM 1501 O O . LEU A 1 192 ? -7.663 -1.995 -8.316 1.00 98.62 192 LEU A O 1
ATOM 1505 N N . LEU A 1 193 ? -6.326 -3.608 -9.135 1.00 98.44 193 LEU A N 1
ATOM 1506 C CA . LEU A 1 193 ? -6.806 -4.654 -8.224 1.00 98.44 193 LEU A CA 1
ATOM 1507 C C . LEU A 1 193 ? -6.500 -4.309 -6.761 1.00 98.44 193 LEU A C 1
ATOM 1509 O O . LEU A 1 193 ? -7.385 -4.392 -5.905 1.00 98.44 193 LEU A O 1
ATOM 1513 N N . ALA A 1 194 ? -5.269 -3.874 -6.485 1.00 98.56 194 ALA A N 1
ATOM 1514 C CA . ALA A 1 194 ? -4.855 -3.427 -5.162 1.00 98.56 194 ALA A CA 1
ATOM 1515 C C . ALA A 1 194 ? -5.664 -2.206 -4.701 1.00 98.56 194 ALA A C 1
ATOM 1517 O O . ALA A 1 194 ? -6.163 -2.194 -3.577 1.00 98.56 194 ALA A O 1
ATOM 1518 N N . ARG A 1 195 ? -5.848 -1.205 -5.575 1.00 98.19 195 ARG A N 1
ATOM 1519 C CA . ARG A 1 195 ? -6.635 0.003 -5.285 1.00 98.19 195 ARG A CA 1
ATOM 1520 C C . ARG A 1 195 ? -8.087 -0.320 -4.969 1.00 98.19 195 ARG A C 1
ATOM 1522 O O . ARG A 1 195 ? -8.644 0.255 -4.041 1.00 98.19 195 ARG A O 1
ATOM 1529 N N . ARG A 1 196 ? -8.698 -1.240 -5.715 1.00 98.44 196 ARG A N 1
ATOM 1530 C CA . ARG A 1 196 ? -10.061 -1.695 -5.434 1.00 98.44 196 ARG A CA 1
ATOM 1531 C C . ARG A 1 196 ? -10.153 -2.283 -4.028 1.00 98.44 196 ARG A C 1
ATOM 1533 O O . ARG A 1 196 ? -11.014 -1.864 -3.271 1.00 98.44 196 ARG A O 1
ATOM 1540 N N . LEU A 1 197 ? -9.261 -3.209 -3.666 1.00 98.56 197 LEU A N 1
ATOM 1541 C CA . LEU A 1 197 ? -9.270 -3.814 -2.328 1.00 98.56 197 LEU A CA 1
ATOM 1542 C C . LEU A 1 197 ? -9.066 -2.773 -1.215 1.00 98.56 197 LEU A C 1
ATOM 1544 O O . LEU A 1 197 ? -9.756 -2.831 -0.203 1.00 98.56 197 LEU A O 1
ATOM 1548 N N . ASP A 1 198 ? -8.147 -1.831 -1.414 1.00 97.81 198 ASP A N 1
ATOM 1549 C CA . ASP A 1 198 ? -7.857 -0.752 -0.466 1.00 97.81 198 ASP A CA 1
ATOM 1550 C C . ASP A 1 198 ? -9.085 0.140 -0.210 1.00 97.81 198 ASP A C 1
ATOM 1552 O O . ASP A 1 198 ? -9.493 0.330 0.936 1.00 97.81 198 ASP A O 1
ATOM 1556 N N . VAL A 1 199 ? -9.757 0.588 -1.278 1.00 96.81 199 VAL A N 1
ATOM 1557 C CA . VAL A 1 199 ? -10.959 1.426 -1.155 1.00 96.81 199 VAL A CA 1
ATOM 1558 C C . VAL A 1 199 ? -12.131 0.648 -0.559 1.00 96.81 199 VAL A C 1
ATOM 1560 O O . VAL A 1 199 ? -12.805 1.160 0.333 1.00 96.81 199 VAL A O 1
ATOM 1563 N N . GLU A 1 200 ? -12.369 -0.590 -0.995 1.00 98.25 200 GLU A N 1
ATOM 1564 C CA . GLU A 1 200 ? -13.473 -1.407 -0.475 1.00 98.25 200 GLU A CA 1
ATOM 1565 C C . GLU A 1 200 ? -13.288 -1.755 1.014 1.00 98.25 200 GLU A C 1
ATOM 1567 O O . GLU A 1 200 ? -14.271 -1.927 1.732 1.00 98.25 200 GLU A O 1
ATOM 1572 N N . ALA A 1 201 ? -12.046 -1.836 1.501 1.00 98.06 201 ALA A N 1
ATOM 1573 C CA . ALA A 1 201 ? -11.732 -2.073 2.912 1.00 98.06 201 ALA A CA 1
ATOM 1574 C C . ALA A 1 201 ? -11.723 -0.802 3.777 1.00 98.06 201 ALA A C 1
ATOM 1576 O O . ALA A 1 201 ? -11.648 -0.895 5.006 1.00 98.06 201 ALA A O 1
ATOM 1577 N N . SER A 1 202 ? -11.784 0.377 3.162 1.00 96.44 202 SER A N 1
ATOM 1578 C CA . SER A 1 202 ? -11.727 1.667 3.851 1.00 96.44 202 SER A CA 1
ATOM 1579 C C . SER A 1 202 ? -12.969 1.914 4.739 1.00 96.44 202 SER A C 1
ATOM 1581 O O . SER A 1 202 ? -13.977 1.201 4.628 1.00 96.44 202 SER A O 1
ATOM 1583 N N . PRO A 1 203 ? -12.943 2.920 5.638 1.00 96.00 203 PRO A N 1
ATOM 1584 C CA . PRO A 1 203 ? -14.122 3.319 6.410 1.00 96.00 203 PRO A CA 1
ATOM 1585 C C . PRO A 1 203 ? -15.124 4.155 5.590 1.00 96.00 203 PRO A C 1
ATOM 1587 O O . PRO A 1 203 ? -16.151 4.577 6.131 1.00 96.00 203 PRO A O 1
ATOM 1590 N N . TYR A 1 204 ? -14.843 4.400 4.307 1.00 95.44 204 TYR A N 1
ATOM 1591 C CA . TYR A 1 204 ? -15.704 5.142 3.392 1.00 95.44 204 TYR A CA 1
ATOM 1592 C C . TYR A 1 204 ? -16.723 4.247 2.694 1.00 95.44 204 TYR A C 1
ATOM 1594 O O . TYR A 1 204 ? -16.482 3.067 2.447 1.00 95.44 204 TYR A O 1
ATOM 1602 N N . ASP A 1 205 ? -17.862 4.835 2.348 1.00 94.94 205 ASP A N 1
ATOM 1603 C CA . ASP A 1 205 ? -18.814 4.272 1.403 1.00 94.94 205 ASP A CA 1
ATOM 1604 C C . ASP A 1 205 ? -18.509 4.810 -0.003 1.00 94.94 205 ASP A C 1
ATOM 1606 O O . ASP A 1 205 ? -18.754 5.976 -0.318 1.00 94.94 205 ASP A O 1
ATOM 1610 N N . ALA A 1 206 ? -17.953 3.942 -0.848 1.00 94.88 206 ALA A N 1
ATOM 1611 C CA . ALA A 1 206 ? -17.658 4.232 -2.247 1.00 94.88 206 ALA A CA 1
ATOM 1612 C C . ALA A 1 206 ? -18.616 3.514 -3.219 1.00 94.88 206 ALA A C 1
ATOM 1614 O O . ALA A 1 206 ? -18.324 3.415 -4.414 1.00 94.88 206 ALA A O 1
ATOM 1615 N N . THR A 1 207 ? -19.764 3.019 -2.740 1.00 94.94 207 THR A N 1
ATOM 1616 C CA . THR A 1 207 ? -20.718 2.246 -3.558 1.00 94.94 207 THR A CA 1
ATOM 1617 C C . THR A 1 207 ? -21.281 3.045 -4.732 1.00 94.94 207 THR A C 1
ATOM 1619 O O . THR A 1 207 ? -21.465 2.494 -5.817 1.00 94.94 207 THR A O 1
ATOM 1622 N N . ALA A 1 208 ? -21.442 4.363 -4.573 1.00 94.31 208 ALA A N 1
ATOM 1623 C CA . ALA A 1 208 ? -21.834 5.274 -5.651 1.00 94.31 208 ALA A CA 1
ATOM 1624 C C . ALA A 1 208 ? -20.850 5.284 -6.842 1.00 94.31 208 ALA A C 1
ATOM 1626 O O . ALA A 1 208 ? -21.227 5.664 -7.947 1.00 94.31 208 ALA A O 1
ATOM 1627 N N . TYR A 1 209 ? -19.607 4.835 -6.633 1.00 93.19 209 TYR A N 1
ATOM 1628 C CA . TYR A 1 209 ? -18.568 4.715 -7.660 1.00 93.19 209 TYR A CA 1
ATOM 1629 C C . TYR A 1 209 ? -18.410 3.278 -8.192 1.00 93.19 209 TYR A C 1
ATOM 1631 O O . TYR A 1 209 ? -17.454 2.989 -8.911 1.00 93.19 209 TYR A O 1
ATOM 1639 N N . GLY A 1 210 ? -19.326 2.363 -7.849 1.00 95.31 210 GLY A N 1
ATOM 1640 C CA . GLY A 1 210 ? -19.321 0.976 -8.330 1.00 95.31 210 GLY A CA 1
ATOM 1641 C C . GLY A 1 210 ? -18.355 0.040 -7.593 1.00 95.31 210 GLY A C 1
ATOM 1642 O O . GLY A 1 210 ? -18.010 -1.020 -8.119 1.00 95.31 210 GLY A O 1
ATOM 1643 N N . LEU A 1 211 ? -17.901 0.425 -6.396 1.00 96.56 211 LEU A N 1
ATOM 1644 C CA . LEU A 1 211 ? -17.046 -0.391 -5.530 1.00 96.56 211 LEU A CA 1
ATOM 1645 C C . LEU A 1 211 ? -17.871 -1.123 -4.464 1.00 96.56 211 LEU A C 1
ATOM 1647 O O . LEU A 1 211 ? -18.916 -0.639 -4.033 1.00 96.56 211 LEU A O 1
ATOM 1651 N N . GLY A 1 212 ? -17.404 -2.304 -4.053 1.00 96.88 212 GLY A N 1
ATOM 1652 C CA . GLY A 1 212 ? -18.008 -3.067 -2.961 1.00 96.88 212 GLY A CA 1
ATOM 1653 C C . GLY A 1 212 ? -17.592 -2.581 -1.568 1.00 96.88 212 GLY A C 1
ATOM 1654 O O . GLY A 1 212 ? -17.020 -1.506 -1.396 1.00 96.88 212 GLY A O 1
ATOM 1655 N N . VAL A 1 213 ? -17.853 -3.413 -0.557 1.00 97.88 213 VAL A N 1
ATOM 1656 C CA . VAL A 1 213 ? -17.404 -3.183 0.823 1.00 97.88 213 VAL A CA 1
ATOM 1657 C C . VAL A 1 213 ? -16.800 -4.464 1.390 1.00 97.88 213 VAL A C 1
ATOM 1659 O O . VAL A 1 213 ? -17.399 -5.536 1.317 1.00 97.88 213 VAL A O 1
ATOM 1662 N N . VAL A 1 214 ? -15.623 -4.341 1.999 1.00 98.38 214 VAL A N 1
ATOM 1663 C CA . VAL A 1 214 ? -14.984 -5.370 2.818 1.00 98.38 214 VAL A CA 1
ATOM 1664 C C . VAL A 1 214 ? -15.025 -4.902 4.272 1.00 98.38 214 VAL A C 1
ATOM 1666 O O . VAL A 1 214 ? -14.304 -3.992 4.676 1.00 98.38 214 VAL A O 1
ATOM 1669 N N . TYR A 1 215 ? -15.886 -5.532 5.072 1.00 98.00 215 TYR A N 1
ATOM 1670 C CA . TYR A 1 215 ? -16.182 -5.136 6.455 1.00 98.00 215 TYR A CA 1
ATOM 1671 C C . TYR A 1 215 ? -15.061 -5.514 7.444 1.00 98.00 215 TYR A C 1
ATOM 1673 O O . TYR A 1 215 ? -15.251 -6.365 8.317 1.00 98.00 215 TYR A O 1
ATOM 1681 N N . VAL A 1 216 ? -13.868 -4.925 7.309 1.00 98.06 216 VAL A N 1
ATOM 1682 C CA . VAL A 1 216 ? -12.665 -5.249 8.112 1.00 98.06 216 VAL A CA 1
ATOM 1683 C C . VAL A 1 216 ? -12.795 -4.973 9.618 1.00 98.06 216 VAL A C 1
ATOM 1685 O O . VAL A 1 216 ? -11.961 -5.422 10.410 1.00 98.06 216 VAL A O 1
ATOM 1688 N N . GLU A 1 217 ? -13.858 -4.306 10.059 1.00 97.50 217 GLU A N 1
ATOM 1689 C CA . GLU A 1 217 ? -14.249 -4.215 11.465 1.00 97.50 217 GLU A CA 1
ATOM 1690 C C . GLU A 1 217 ? -14.707 -5.574 12.041 1.00 97.50 217 GLU A C 1
ATOM 1692 O O . GLU A 1 217 ? -14.479 -5.868 13.221 1.00 97.50 217 GLU A O 1
ATOM 1697 N N . THR A 1 218 ? -15.223 -6.469 11.194 1.00 97.75 218 THR A N 1
ATOM 1698 C CA . THR A 1 218 ? -15.675 -7.830 11.543 1.00 97.75 218 THR A CA 1
ATOM 1699 C C . THR A 1 218 ? -14.563 -8.875 11.387 1.00 97.75 218 THR A C 1
ATOM 1701 O O . THR A 1 218 ? -13.525 -8.619 10.774 1.00 97.75 218 THR A O 1
ATOM 1704 N N . ASN A 1 219 ? -14.728 -10.068 11.970 1.00 97.38 219 ASN A N 1
ATOM 1705 C CA . ASN A 1 219 ? -13.760 -11.157 11.770 1.00 97.38 219 ASN A CA 1
ATOM 1706 C C . ASN A 1 219 ? -13.832 -11.705 10.340 1.00 97.38 219 ASN A C 1
ATOM 1708 O O . ASN A 1 219 ? -12.801 -11.962 9.723 1.00 97.38 219 ASN A O 1
ATOM 1712 N N . GLU A 1 220 ? -15.047 -11.830 9.822 1.00 98.38 220 GLU A N 1
ATOM 1713 C CA . GLU A 1 220 ? -15.387 -12.378 8.516 1.00 98.38 220 GLU A CA 1
ATOM 1714 C C . GLU A 1 220 ? -14.829 -11.480 7.409 1.00 98.38 220 GLU A C 1
ATOM 1716 O O . GLU A 1 220 ? -14.129 -11.954 6.517 1.00 98.38 220 GLU A O 1
ATOM 1721 N N . GLY A 1 221 ? -15.022 -10.162 7.523 1.00 98.38 221 GLY A N 1
ATOM 1722 C CA . GLY A 1 221 ? -14.460 -9.199 6.577 1.00 98.38 221 GLY A CA 1
ATOM 1723 C C . GLY A 1 221 ? -12.932 -9.151 6.601 1.00 98.38 221 GLY A C 1
ATOM 1724 O O . GLY A 1 221 ? -12.312 -8.973 5.558 1.00 98.38 221 GLY A O 1
ATOM 1725 N N . ARG A 1 222 ? -12.287 -9.390 7.751 1.00 98.12 222 ARG A N 1
ATOM 1726 C CA . ARG A 1 222 ? -10.820 -9.539 7.808 1.00 98.12 222 ARG A CA 1
ATOM 1727 C C . ARG A 1 222 ? -10.328 -10.825 7.155 1.00 98.12 222 ARG A C 1
ATOM 1729 O O . ARG A 1 222 ? -9.275 -10.805 6.519 1.00 98.12 222 ARG A O 1
ATOM 1736 N N . ALA A 1 223 ? -11.060 -11.928 7.310 1.00 98.50 223 ALA A N 1
ATOM 1737 C CA . ALA A 1 223 ? -10.746 -13.174 6.619 1.00 98.50 223 ALA A CA 1
ATOM 1738 C C . ALA A 1 223 ? -10.863 -12.994 5.097 1.00 98.50 223 ALA A C 1
ATOM 1740 O O . ALA A 1 223 ? -9.955 -13.386 4.365 1.00 98.50 223 ALA A O 1
ATOM 1741 N N . GLU A 1 224 ? -11.916 -12.312 4.640 1.00 98.62 224 GLU A N 1
ATOM 1742 C CA . GLU A 1 224 ? -12.110 -11.973 3.229 1.00 98.62 224 GLU A CA 1
ATOM 1743 C C . GLU A 1 224 ? -11.024 -11.027 2.701 1.00 98.62 224 GLU A C 1
ATOM 1745 O O . GLU A 1 224 ? -10.431 -11.289 1.653 1.00 98.62 224 GLU A O 1
ATOM 1750 N N . TYR A 1 225 ? -10.687 -9.974 3.455 1.00 98.62 225 TYR A N 1
ATOM 1751 C CA . TYR A 1 225 ? -9.582 -9.080 3.107 1.00 98.62 225 TYR A CA 1
ATOM 1752 C C . TYR A 1 225 ? -8.285 -9.863 2.931 1.00 98.62 225 TYR A C 1
ATOM 1754 O O . TYR A 1 225 ? -7.605 -9.708 1.923 1.00 98.62 225 TYR A O 1
ATOM 1762 N N . LYS A 1 226 ? -7.947 -10.730 3.893 1.00 98.62 226 LYS A N 1
ATOM 1763 C CA . LYS A 1 226 ? -6.726 -11.538 3.849 1.00 98.62 226 LYS A CA 1
ATOM 1764 C C . LYS A 1 226 ? -6.694 -12.444 2.619 1.00 98.62 226 LYS A C 1
ATOM 1766 O O . LYS A 1 226 ? -5.656 -12.523 1.968 1.00 98.62 226 LYS A O 1
ATOM 1771 N N . ARG A 1 227 ? -7.807 -13.104 2.284 1.00 98.75 227 ARG A N 1
ATOM 1772 C CA . ARG A 1 227 ? -7.916 -13.946 1.082 1.00 98.75 227 ARG A CA 1
ATOM 1773 C C . ARG A 1 227 ? -7.620 -13.134 -0.182 1.00 98.75 227 ARG A C 1
ATOM 1775 O O . ARG A 1 227 ? -6.730 -13.490 -0.946 1.00 98.75 227 ARG A O 1
ATOM 1782 N N . ARG A 1 228 ? -8.295 -11.996 -0.354 1.00 98.69 228 ARG A N 1
ATOM 1783 C CA . ARG A 1 228 ? -8.107 -11.111 -1.516 1.00 98.69 228 ARG A CA 1
ATOM 1784 C C . ARG A 1 228 ? -6.725 -10.458 -1.556 1.00 98.69 228 ARG A C 1
ATOM 1786 O O . ARG A 1 228 ? -6.169 -10.261 -2.631 1.00 98.69 228 ARG A O 1
ATOM 1793 N N . GLN A 1 229 ? -6.149 -10.140 -0.399 1.00 98.69 229 GLN A N 1
ATOM 1794 C CA . GLN A 1 229 ? -4.791 -9.610 -0.281 1.00 98.69 229 GLN A CA 1
ATOM 1795 C C . GLN A 1 229 ? -3.760 -10.620 -0.799 1.00 98.69 229 GLN A C 1
ATOM 1797 O O . GLN A 1 229 ? -2.827 -10.225 -1.495 1.00 98.69 229 GLN A O 1
ATOM 1802 N N . VAL A 1 230 ? -3.938 -11.909 -0.492 1.00 98.69 230 VAL A N 1
ATOM 1803 C CA . VAL A 1 230 ? -3.084 -12.983 -1.020 1.00 98.69 230 VAL A CA 1
ATOM 1804 C C . VAL A 1 230 ? -3.210 -13.076 -2.542 1.00 98.69 230 VAL A C 1
ATOM 1806 O O . VAL A 1 230 ? -2.190 -13.091 -3.221 1.00 98.69 230 VAL A O 1
ATOM 1809 N N . GLU A 1 231 ? -4.425 -13.021 -3.089 1.00 98.56 231 GLU A N 1
ATOM 1810 C CA . GLU A 1 231 ? -4.641 -13.050 -4.546 1.00 98.56 231 GLU A CA 1
ATOM 1811 C C . GLU A 1 231 ? -3.969 -11.872 -5.268 1.00 98.56 231 GLU A C 1
ATOM 1813 O O . GLU A 1 231 ? -3.330 -12.049 -6.306 1.00 98.56 231 GLU A O 1
ATOM 1818 N N . VAL A 1 232 ? -4.085 -10.660 -4.714 1.00 98.69 232 VAL A N 1
ATOM 1819 C CA . VAL A 1 232 ? -3.402 -9.469 -5.245 1.00 98.69 232 VAL A CA 1
ATOM 1820 C C . VAL A 1 232 ? -1.886 -9.642 -5.172 1.00 98.69 232 VAL A C 1
ATOM 1822 O O . VAL A 1 232 ? -1.196 -9.379 -6.155 1.00 98.69 232 VAL A O 1
ATOM 1825 N N . MET A 1 233 ? -1.368 -10.109 -4.034 1.00 98.56 233 MET A N 1
ATOM 1826 C CA . MET A 1 233 ? 0.061 -10.340 -3.820 1.00 98.56 233 MET A CA 1
ATOM 1827 C C . MET A 1 233 ? 0.633 -11.346 -4.827 1.00 98.56 233 MET A C 1
ATOM 1829 O O . MET A 1 233 ? 1.681 -11.081 -5.409 1.00 98.56 233 MET A O 1
ATOM 1833 N N . GLU A 1 234 ? -0.041 -12.475 -5.051 1.00 98.38 234 GLU A N 1
ATOM 1834 C CA . GLU A 1 234 ? 0.408 -13.520 -5.980 1.00 98.38 234 GLU A CA 1
ATOM 1835 C C . GLU A 1 234 ? 0.464 -13.016 -7.426 1.00 98.38 234 GLU A C 1
ATOM 1837 O O . GLU A 1 234 ? 1.465 -13.228 -8.114 1.00 98.38 234 GLU A O 1
ATOM 1842 N N . LYS A 1 235 ? -0.558 -12.271 -7.870 1.00 98.56 235 LYS A N 1
ATOM 1843 C CA . LYS A 1 235 ? -0.557 -11.626 -9.194 1.00 98.56 235 LYS A CA 1
ATOM 1844 C C . LYS A 1 235 ? 0.561 -10.589 -9.318 1.00 98.56 235 LYS A C 1
ATOM 1846 O O . LYS A 1 235 ? 1.285 -10.565 -10.312 1.00 98.56 235 LYS A O 1
ATOM 1851 N N . ALA A 1 236 ? 0.733 -9.758 -8.292 1.00 98.69 236 ALA A N 1
ATOM 1852 C CA . ALA A 1 236 ? 1.760 -8.722 -8.257 1.00 98.69 236 ALA A CA 1
ATOM 1853 C C . ALA A 1 236 ? 3.184 -9.293 -8.250 1.00 98.69 236 ALA A C 1
ATOM 1855 O O . ALA A 1 236 ? 4.099 -8.655 -8.761 1.00 98.69 236 ALA A O 1
ATOM 1856 N N . GLU A 1 237 ? 3.388 -10.489 -7.695 1.00 98.56 237 GLU A N 1
ATOM 1857 C CA . GLU A 1 237 ? 4.704 -11.125 -7.612 1.00 98.56 237 GLU A CA 1
ATOM 1858 C C . GLU A 1 237 ? 5.285 -11.446 -8.995 1.00 98.56 237 GLU A C 1
ATOM 1860 O O . GLU A 1 237 ? 6.486 -11.279 -9.220 1.00 98.56 237 GLU A O 1
ATOM 1865 N N . VAL A 1 238 ? 4.434 -11.845 -9.947 1.00 98.31 238 VAL A N 1
ATOM 1866 C CA . VAL A 1 238 ? 4.842 -12.070 -11.342 1.00 98.31 238 VAL A CA 1
ATOM 1867 C C . VAL A 1 238 ? 5.346 -10.766 -11.962 1.00 98.31 238 VAL A C 1
ATOM 1869 O O . VAL A 1 238 ? 6.436 -10.731 -12.533 1.00 98.31 238 VAL A O 1
ATOM 1872 N N . VAL A 1 239 ? 4.588 -9.680 -11.796 1.00 98.69 239 VAL A N 1
ATOM 1873 C CA . VAL A 1 239 ? 4.947 -8.348 -12.304 1.00 98.69 239 VAL A CA 1
ATOM 1874 C C . VAL A 1 239 ? 6.233 -7.841 -11.653 1.00 98.69 239 VAL A C 1
ATOM 1876 O O . VAL A 1 239 ? 7.126 -7.354 -12.342 1.00 98.69 239 VAL A O 1
ATOM 1879 N N . ARG A 1 240 ? 6.368 -8.010 -10.334 1.00 98.62 240 ARG A N 1
ATOM 1880 C CA . ARG A 1 240 ? 7.538 -7.583 -9.559 1.00 98.62 240 ARG A CA 1
ATOM 1881 C C . ARG A 1 240 ? 8.824 -8.242 -10.057 1.00 98.62 240 ARG A C 1
ATOM 1883 O O . ARG A 1 240 ? 9.826 -7.554 -10.220 1.00 98.62 240 ARG A O 1
ATOM 1890 N N . LYS A 1 241 ? 8.786 -9.546 -10.351 1.00 98.69 241 LYS A N 1
ATOM 1891 C CA . LYS A 1 241 ? 9.934 -10.292 -10.896 1.00 98.69 241 LYS A CA 1
ATOM 1892 C C . LYS A 1 241 ? 10.299 -9.853 -12.314 1.00 98.69 241 LYS A C 1
ATOM 1894 O O . LYS A 1 241 ? 11.478 -9.664 -12.595 1.00 98.69 241 LYS A O 1
ATOM 1899 N N . LYS A 1 242 ? 9.305 -9.647 -13.186 1.00 98.50 242 LYS A N 1
ATOM 1900 C CA . LYS A 1 242 ? 9.539 -9.124 -14.544 1.00 98.50 242 LYS A CA 1
ATOM 1901 C C . LYS A 1 242 ? 10.155 -7.720 -14.506 1.00 98.50 242 LYS A C 1
ATOM 1903 O O . LYS A 1 242 ? 11.123 -7.463 -15.212 1.00 98.50 242 LYS A O 1
ATOM 1908 N N . LEU A 1 243 ? 9.634 -6.834 -13.651 1.00 98.38 243 LEU A N 1
ATOM 1909 C CA . LEU A 1 243 ? 10.199 -5.497 -13.462 1.00 98.38 243 LEU A CA 1
ATOM 1910 C C . LEU A 1 243 ? 11.625 -5.564 -12.917 1.00 98.38 243 LEU A C 1
ATOM 1912 O O . LEU A 1 243 ? 12.475 -4.845 -13.422 1.00 98.38 243 LEU A O 1
ATOM 1916 N N . LEU A 1 244 ? 11.909 -6.431 -11.940 1.00 98.44 244 LEU A N 1
ATOM 1917 C CA . LEU A 1 244 ? 13.271 -6.597 -11.425 1.00 98.44 244 LEU A CA 1
ATOM 1918 C C . LEU A 1 244 ? 14.246 -6.975 -12.548 1.00 98.44 244 LEU A C 1
ATOM 1920 O O . LEU A 1 244 ? 15.256 -6.298 -12.700 1.00 98.44 244 LEU A O 1
ATOM 1924 N N . SER A 1 245 ? 13.893 -7.960 -13.382 1.00 97.88 245 SER A N 1
ATOM 1925 C CA . SER A 1 245 ? 14.703 -8.339 -14.549 1.00 97.88 245 SER A CA 1
ATOM 1926 C C . SER A 1 245 ? 14.941 -7.153 -15.485 1.00 97.88 245 SER A C 1
ATOM 1928 O O . SER A 1 245 ? 16.077 -6.890 -15.855 1.00 97.88 245 SER A O 1
ATOM 1930 N N . ALA A 1 246 ? 13.898 -6.380 -15.806 1.00 96.19 246 ALA A N 1
ATOM 1931 C CA . ALA A 1 246 ? 14.034 -5.207 -16.669 1.00 96.19 246 ALA A CA 1
ATOM 1932 C C . ALA A 1 246 ? 14.952 -4.127 -16.059 1.00 96.19 246 ALA A C 1
ATOM 1934 O O . ALA A 1 246 ? 15.721 -3.482 -16.770 1.00 96.19 246 ALA A O 1
ATOM 1935 N N . TYR A 1 247 ? 14.896 -3.929 -14.738 1.00 96.06 247 TYR A N 1
ATOM 1936 C CA . TYR A 1 247 ? 15.805 -3.027 -14.029 1.00 96.06 247 TYR A CA 1
ATOM 1937 C C . TYR A 1 247 ? 17.247 -3.542 -14.027 1.00 96.06 247 TYR A C 1
ATOM 1939 O O . TYR A 1 247 ? 18.162 -2.736 -14.199 1.00 96.06 247 TYR A O 1
ATOM 1947 N N . ASP A 1 248 ? 17.453 -4.845 -13.837 1.00 95.19 248 ASP A N 1
ATOM 1948 C CA . ASP A 1 248 ? 18.775 -5.473 -13.881 1.00 95.19 248 ASP A CA 1
ATOM 1949 C C . ASP A 1 248 ? 19.388 -5.349 -15.285 1.00 95.19 248 ASP A C 1
ATOM 1951 O O . ASP A 1 248 ? 20.522 -4.881 -15.411 1.00 95.19 248 ASP A O 1
ATOM 1955 N N . ASP A 1 249 ? 18.619 -5.645 -16.336 1.00 92.56 249 ASP A N 1
ATOM 1956 C CA . ASP A 1 249 ? 19.037 -5.501 -17.736 1.00 92.56 249 ASP A CA 1
ATOM 1957 C C . ASP A 1 249 ? 19.363 -4.041 -18.075 1.00 92.56 249 ASP A C 1
ATOM 1959 O O . ASP A 1 249 ? 20.418 -3.743 -18.640 1.00 92.56 249 ASP A O 1
ATOM 1963 N N . PHE A 1 250 ? 18.500 -3.100 -17.677 1.00 90.75 250 PHE A N 1
ATOM 1964 C CA . PHE A 1 250 ? 18.745 -1.674 -17.883 1.00 90.75 250 PHE A CA 1
ATOM 1965 C C . PHE A 1 250 ? 20.011 -1.203 -17.164 1.00 90.75 250 PHE A C 1
ATOM 1967 O O . PHE A 1 250 ? 20.828 -0.499 -17.754 1.00 90.75 250 PHE A O 1
ATOM 1974 N N . LEU A 1 251 ? 20.191 -1.569 -15.892 1.00 89.44 251 LEU A N 1
ATOM 1975 C CA . LEU A 1 251 ? 21.364 -1.170 -15.115 1.00 89.44 251 LEU A CA 1
ATOM 1976 C C . LEU A 1 251 ? 22.644 -1.808 -15.657 1.00 89.44 251 LEU A C 1
ATOM 1978 O O . LEU A 1 251 ? 23.679 -1.147 -15.631 1.00 89.44 251 LEU A O 1
ATOM 1982 N N . MET A 1 252 ? 22.579 -3.044 -16.156 1.00 87.94 252 MET A N 1
ATOM 1983 C CA . MET A 1 252 ? 23.691 -3.687 -16.847 1.00 87.94 252 MET A CA 1
ATOM 1984 C C . MET A 1 252 ? 24.046 -2.898 -18.115 1.00 87.94 252 MET A C 1
ATOM 1986 O O . MET A 1 252 ? 25.154 -2.385 -18.227 1.00 87.94 252 MET A O 1
ATOM 1990 N N . LEU A 1 253 ? 23.095 -2.688 -19.025 1.00 85.19 253 LEU A N 1
ATOM 1991 C CA . LEU A 1 253 ? 23.348 -2.010 -20.301 1.00 85.19 253 LEU A CA 1
ATOM 1992 C C . LEU A 1 253 ? 23.733 -0.529 -20.153 1.00 85.19 253 LEU A C 1
ATOM 1994 O O . LEU A 1 253 ? 24.481 -0.003 -20.970 1.00 85.19 253 LEU A O 1
ATOM 1998 N N . ALA A 1 254 ? 23.206 0.166 -19.142 1.00 79.38 254 ALA A N 1
ATOM 1999 C CA . ALA A 1 254 ? 23.435 1.597 -18.952 1.00 79.38 254 ALA A CA 1
ATOM 2000 C C . ALA A 1 254 ? 24.678 1.927 -18.110 1.00 79.38 254 ALA A C 1
ATOM 2002 O O . ALA A 1 254 ? 25.082 3.091 -18.087 1.00 79.38 254 ALA A O 1
ATOM 2003 N N . LEU A 1 255 ? 25.234 0.963 -17.360 1.00 71.50 255 LEU A N 1
ATOM 2004 C CA . LEU A 1 255 ? 26.350 1.196 -16.427 1.00 71.50 255 LEU A CA 1
ATOM 2005 C C . LEU A 1 255 ? 27.571 0.299 -16.659 1.00 71.50 255 LEU A C 1
ATOM 2007 O O . LEU A 1 255 ? 28.570 0.506 -15.970 1.00 71.50 255 LEU A O 1
ATOM 2011 N N . PHE A 1 256 ? 27.519 -0.651 -17.594 1.00 62.53 256 PHE A N 1
ATOM 2012 C CA . PHE A 1 256 ? 28.729 -1.248 -18.152 1.00 62.53 256 PHE A CA 1
ATOM 2013 C C . PHE A 1 256 ? 29.351 -0.269 -19.158 1.00 62.53 256 PHE A C 1
ATOM 2015 O O . PHE A 1 256 ? 28.935 -0.192 -20.311 1.00 62.53 256 PHE A O 1
ATOM 2022 N N . ASP A 1 257 ? 30.329 0.500 -18.681 1.00 45.53 257 ASP A N 1
ATOM 2023 C CA . ASP A 1 257 ? 31.454 0.951 -19.503 1.00 45.53 257 ASP A CA 1
ATOM 2024 C C . ASP A 1 257 ? 32.463 -0.221 -19.531 1.00 45.53 257 ASP A C 1
ATOM 2026 O O . ASP A 1 257 ? 32.645 -0.869 -18.495 1.00 45.53 257 ASP A O 1
ATOM 2030 N N . GLU A 1 258 ? 33.054 -0.532 -20.693 1.00 37.31 258 GLU A N 1
ATOM 2031 C CA . GLU A 1 258 ? 34.157 -1.510 -20.834 1.00 37.31 258 GLU A CA 1
ATOM 2032 C C . GLU A 1 258 ? 35.291 -1.303 -19.812 1.00 37.31 258 GLU A C 1
ATOM 2034 O O . GLU A 1 258 ? 35.673 -0.133 -19.560 1.00 37.31 258 GLU A O 1
#

Foldseek 3Di:
DDFPFPADPCNCPPVVVLQAWDADPNGHIDRDNLVRVVVVVVVCVVPDDDDPPPPCVVLVLLLLLLVLQLVDDADLLQLLCLQLQQQQDDPPADGRPCCVVCVVWAFPDDNVLSNCLCVVRFHADQPQVSLVSGGQVNLCSHPVGSHDDPVSSSVRNYLLQLVSLLCLLVLQVVLPPLADPVLNVLSNVLNVLSVLLSVQSHRTDPVVVVGHHQPSSDPVSSVVSSVSSVVSSVSSSVSSVSSSVSSVVCCCVSPDDD

pLDDT: mean 87.55, std 14.71, range [37.31, 98.81]

Sequence (258 aa):
GILLEDAIPDDIGSTLHLRGATYIENVGILYSPALHFTQQRQQNNNTRTTSTNSASSSYRWYQSILSNTIQSTPILHCYGLHEWAMQYQPPNAPPPPSAKYQSHLPLRVSQQTINTLVERKGISCTHVDALRYFAPAAKPLNQYGGNLDRADQLNLEQKGCVHATMDLFKISLRLQPFVDASLIGDALEVALLARRLDVEASPYDATAYGLGVVYVETNEGRAEYKRRQVEVMEKAEVVRKKLLSAYDDFLMLALFDE

Secondary structure (DSSP, 8-state):
-EEEET--GGGGGGGTTSTTEEEETTTEEEE-HHHHHHHHHHHHTTS----TTSTTHHHHHHHHHHHHHHHSPP--S-TTTHHHHHS---TTPPPPGGGGTSTTSPBSS-HHHHHHHHHHH-B----HHHHTTS-TTTGGGBTT-S---TTTHHHH--TT-HHHHHHHHHHHHHTTTSS-HHHHHHHHHHHHHHHHHHHHHSSB--GGGT-----TTSHHHHHHHHHHHHHHHHHHHHHHHHHHHHHHHHHHHHH---

Radius of gyration: 21.87 Å; chains: 1; bounding box: 58×35×64 Å

Organism: NCBI:txid49249